Protein AF-A0A9P3GDX1-F1 (afdb_monomer)

Radius of gyration: 18.39 Å; Cα contacts (8 Å, |Δi|>4): 288; chains: 1; bounding box: 52×43×46 Å

Mean predicted aligned error: 8.37 Å

InterPro domains:
  IPR000719 Protein kinase domain [PS50011] (1-242)
  IPR011009 Protein kinase-like domain superfamily [SSF56112] (2-132)
  IPR040976 Fungal-type protein kinase [PF17667] (8-115)

Foldseek 3Di:
DLLLQLVVLVCCCQVVQKHQQAQAPVQWDWDCCPPVRHIDIDGDDSVLMFGADNLGAGPVHPPPDDDTYQLLLFALLQLVQVVVVVPDPPPPDDDRPRDASLRSSSSSLSNVLLCQLQVAPDPVCNVVSVVVNCCSRPNDSVSNSVLNCLCAQDDPVSNVVSLVPRDGHPLCVLCSQLSVLLSVLRNVLNVVCVVLPPDDDPVVLPCVVDPSHQSPNCSNVSSHSVNSVVSNVVRARVPHRD

Solvent-accessible surface area (backbone atoms only — not comparable to full-atom values): 14053 Å² total; per-residue (Å²): 101,68,72,60,48,46,51,49,54,49,44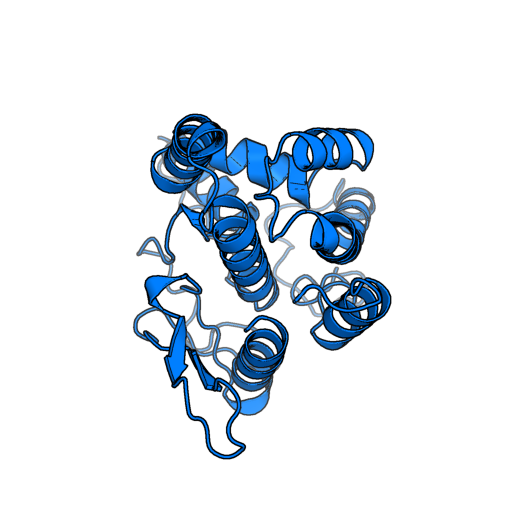,32,40,77,75,64,29,32,44,54,58,38,49,41,70,91,27,49,45,74,41,68,76,25,100,84,69,44,69,39,66,42,84,51,70,63,89,64,38,48,55,31,43,96,90,58,46,51,71,89,49,83,82,79,85,63,94,70,47,53,75,65,22,47,32,38,68,62,41,50,51,56,46,57,60,66,74,52,86,78,80,74,84,74,79,69,82,79,80,45,66,44,41,44,53,44,6,48,51,40,38,51,52,47,49,34,28,67,68,58,83,56,75,91,51,44,66,63,37,48,52,54,48,44,49,53,71,70,40,59,66,68,59,48,31,50,56,42,31,33,47,42,66,46,60,70,70,54,18,53,54,54,56,67,68,60,67,56,18,85,88,32,48,69,43,50,57,22,55,49,37,45,44,52,50,49,32,62,33,47,65,59,47,62,78,67,55,85,80,70,60,89,83,64,81,77,64,82,86,44,95,85,55,78,44,68,64,28,40,75,66,39,50,32,64,67,52,49,50,52,42,34,65,77,29,56,48,83,74,71,85,131

Organism: NCBI:txid48140

Structure (mmCIF, N/CA/C/O backbone):
data_AF-A0A9P3GDX1-F1
#
_entry.id   AF-A0A9P3GDX1-F1
#
loop_
_atom_site.group_PDB
_atom_site.id
_atom_site.type_symbol
_atom_site.label_atom_id
_atom_site.label_alt_id
_atom_site.label_comp_id
_atom_site.label_asym_id
_atom_site.label_entity_id
_atom_site.label_seq_id
_atom_site.pdbx_PDB_ins_code
_atom_site.Cartn_x
_atom_site.Cartn_y
_atom_site.Cartn_z
_atom_site.occupancy
_atom_site.B_iso_or_equiv
_atom_site.auth_seq_id
_atom_site.auth_comp_id
_atom_site.auth_asym_id
_atom_site.auth_atom_id
_atom_site.pdbx_PDB_model_num
ATOM 1 N N . MET A 1 1 ? -8.613 -7.608 2.198 1.00 93.38 1 MET A N 1
ATOM 2 C CA . MET A 1 1 ? -7.958 -6.562 1.388 1.00 93.38 1 MET A CA 1
ATOM 3 C C . MET A 1 1 ? -6.502 -6.904 1.091 1.00 93.38 1 MET A C 1
ATOM 5 O O . MET A 1 1 ? -6.244 -7.386 0.001 1.00 93.38 1 MET A O 1
ATOM 9 N N . VAL A 1 2 ? -5.572 -6.731 2.042 1.00 97.00 2 VAL A N 1
ATOM 10 C CA . VAL A 1 2 ? -4.113 -6.770 1.790 1.00 97.00 2 VAL A CA 1
ATOM 11 C C . VAL A 1 2 ? -3.651 -8.015 1.034 1.00 97.00 2 VAL A C 1
ATOM 13 O O . VAL A 1 2 ? -3.004 -7.883 0.006 1.00 97.00 2 VAL A O 1
ATOM 16 N N . TYR A 1 3 ? -4.040 -9.213 1.474 1.00 96.75 3 TYR A N 1
ATOM 17 C CA . TYR A 1 3 ? -3.638 -10.455 0.805 1.00 96.75 3 TYR A CA 1
ATOM 18 C C . TYR A 1 3 ? -4.095 -10.550 -0.659 1.00 96.75 3 TYR A C 1
ATOM 20 O O . TYR A 1 3 ? -3.331 -10.995 -1.508 1.00 96.75 3 TYR A O 1
ATOM 28 N N . GLN A 1 4 ? -5.318 -10.101 -0.967 1.00 96.88 4 GLN A N 1
ATOM 29 C CA . GLN A 1 4 ? -5.822 -10.084 -2.345 1.00 96.88 4 GLN A CA 1
ATOM 30 C C . GLN A 1 4 ? -5.057 -9.059 -3.193 1.00 96.88 4 GLN A C 1
ATOM 32 O O . GLN A 1 4 ? -4.695 -9.355 -4.326 1.00 96.88 4 GLN A O 1
ATOM 37 N N . MET A 1 5 ? -4.754 -7.886 -2.629 1.00 98.12 5 MET A N 1
ATOM 38 C CA . MET A 1 5 ? -4.023 -6.825 -3.330 1.00 98.12 5 MET A CA 1
ATOM 39 C C . MET A 1 5 ? -2.547 -7.164 -3.554 1.00 98.12 5 MET A C 1
ATOM 41 O O . MET A 1 5 ? -2.040 -6.899 -4.634 1.00 98.12 5 MET A O 1
ATOM 45 N N . LEU A 1 6 ? -1.871 -7.822 -2.606 1.00 97.81 6 LEU A N 1
ATOM 46 C CA . LEU A 1 6 ? -0.506 -8.329 -2.810 1.00 97.81 6 LEU A CA 1
ATOM 47 C C . LEU A 1 6 ? -0.443 -9.325 -3.976 1.00 97.81 6 LEU A C 1
ATOM 49 O O . LEU A 1 6 ? 0.458 -9.243 -4.807 1.00 97.81 6 LEU A O 1
ATOM 53 N N . ASN A 1 7 ? -1.415 -10.238 -4.063 1.00 97.88 7 ASN A N 1
ATOM 54 C CA . ASN A 1 7 ? -1.516 -11.167 -5.189 1.00 97.88 7 ASN A CA 1
ATOM 55 C C . ASN A 1 7 ? -1.815 -10.432 -6.502 1.00 97.88 7 ASN A C 1
ATOM 57 O O . ASN A 1 7 ? -1.172 -10.710 -7.507 1.00 97.88 7 ASN A O 1
ATOM 61 N N . CYS A 1 8 ? -2.754 -9.482 -6.481 1.00 97.88 8 CYS A N 1
ATOM 62 C CA . CYS A 1 8 ? -3.132 -8.688 -7.648 1.00 97.88 8 CYS A CA 1
ATOM 63 C C . CYS A 1 8 ? -1.951 -7.883 -8.204 1.00 97.88 8 CYS A C 1
ATOM 65 O O . CYS A 1 8 ? -1.675 -7.976 -9.392 1.00 97.88 8 CYS A O 1
ATOM 67 N N . LEU A 1 9 ? -1.218 -7.159 -7.355 1.00 97.69 9 LEU A N 1
ATOM 68 C CA . LEU A 1 9 ? -0.056 -6.361 -7.755 1.00 97.69 9 LEU A CA 1
ATOM 69 C C . LEU A 1 9 ? 1.085 -7.230 -8.297 1.00 97.69 9 LEU A C 1
ATOM 71 O O . LEU A 1 9 ? 1.713 -6.882 -9.293 1.00 97.69 9 LEU A O 1
ATOM 75 N N . HIS A 1 10 ? 1.326 -8.388 -7.681 1.00 96.94 10 HIS A N 1
ATOM 76 C CA . HIS A 1 10 ? 2.305 -9.344 -8.190 1.00 96.94 10 HIS A CA 1
ATOM 77 C C . HIS A 1 10 ? 1.920 -9.874 -9.575 1.00 96.94 10 HIS A C 1
ATOM 79 O O . HIS A 1 10 ? 2.744 -9.886 -10.485 1.00 96.94 10 HIS A O 1
ATOM 85 N N . ASP A 1 11 ? 0.668 -10.298 -9.746 1.00 97.69 11 ASP A N 1
ATOM 86 C CA . ASP A 1 11 ? 0.178 -10.792 -11.031 1.00 97.69 11 ASP A CA 1
ATOM 87 C C . ASP A 1 11 ? 0.185 -9.682 -12.091 1.00 97.69 11 ASP A C 1
ATOM 89 O O . ASP A 1 11 ? 0.541 -9.935 -13.240 1.00 97.69 11 ASP A O 1
ATOM 93 N N . LEU A 1 12 ? -0.116 -8.440 -11.705 1.00 96.75 12 LEU A N 1
ATOM 94 C CA . LEU A 1 12 ? -0.021 -7.280 -12.586 1.00 96.75 12 LEU A CA 1
ATOM 95 C C . LEU A 1 12 ? 1.415 -7.100 -13.110 1.00 96.75 12 LEU A C 1
ATOM 97 O O . LEU A 1 12 ? 1.611 -6.978 -14.318 1.00 96.75 12 LEU A O 1
ATOM 101 N N . ARG A 1 13 ? 2.424 -7.189 -12.233 1.00 95.00 13 ARG A N 1
ATOM 102 C CA . ARG A 1 13 ? 3.838 -7.058 -12.617 1.00 95.00 13 ARG A CA 1
ATOM 103 C C . ARG A 1 13 ? 4.358 -8.220 -13.461 1.00 95.00 13 ARG A C 1
ATOM 105 O O . ARG A 1 13 ? 5.072 -7.977 -14.430 1.00 95.00 13 ARG A O 1
ATOM 112 N N . TYR A 1 14 ? 4.060 -9.460 -13.078 1.00 95.19 14 TYR A N 1
ATOM 113 C CA . TYR A 1 14 ? 4.730 -10.641 -13.645 1.00 95.19 14 TYR A CA 1
ATOM 114 C C . TYR A 1 14 ? 3.908 -11.409 -14.681 1.00 95.19 14 TYR A C 1
ATOM 116 O O . TYR A 1 14 ? 4.473 -12.213 -15.413 1.00 95.19 14 TYR A O 1
ATOM 124 N N . LYS A 1 15 ? 2.589 -11.195 -14.751 1.00 96.12 15 LYS A N 1
ATOM 125 C CA . LYS A 1 15 ? 1.727 -11.808 -15.779 1.00 96.12 15 LYS A CA 1
ATOM 126 C C . LYS A 1 15 ? 1.236 -10.799 -16.808 1.00 96.12 15 LYS A C 1
ATOM 128 O O . LYS A 1 15 ? 1.001 -11.176 -17.948 1.00 96.12 15 LYS A O 1
ATOM 133 N N . ALA A 1 16 ? 1.036 -9.545 -16.399 1.00 95.25 16 ALA A N 1
ATOM 134 C CA . ALA A 1 16 ? 0.559 -8.483 -17.283 1.00 95.25 16 ALA A CA 1
ATOM 135 C C . ALA A 1 16 ? 1.638 -7.450 -17.639 1.00 95.25 16 ALA A C 1
ATOM 137 O O . ALA A 1 16 ? 1.372 -6.588 -18.469 1.00 95.25 16 ALA A O 1
ATOM 138 N N . HIS A 1 17 ? 2.837 -7.539 -17.050 1.00 94.69 17 HIS A N 1
ATOM 139 C CA . HIS A 1 17 ? 3.951 -6.619 -17.305 1.00 94.69 17 HIS A CA 1
ATOM 140 C C . HIS A 1 17 ? 3.595 -5.145 -17.056 1.00 94.69 17 HIS A C 1
ATOM 142 O O . HIS A 1 17 ? 4.029 -4.247 -17.775 1.00 94.69 17 HIS A O 1
ATOM 148 N N . LEU A 1 18 ? 2.795 -4.897 -16.015 1.00 93.75 18 LEU A N 1
ATOM 149 C CA . LEU A 1 18 ? 2.300 -3.578 -15.638 1.00 93.75 18 LEU A CA 1
ATOM 150 C C . LEU A 1 18 ? 2.686 -3.229 -14.197 1.00 93.75 18 LEU A C 1
ATOM 152 O O . LEU A 1 18 ? 2.663 -4.071 -13.300 1.00 93.75 18 LEU A O 1
ATOM 156 N N . LEU A 1 19 ? 2.976 -1.953 -13.964 1.00 93.56 19 LEU A N 1
ATOM 157 C CA . LEU A 1 19 ? 3.050 -1.363 -12.626 1.00 93.56 19 LEU A CA 1
ATOM 158 C C . LEU A 1 19 ? 1.907 -0.367 -12.440 1.00 93.56 19 LEU A C 1
ATOM 160 O O . LEU A 1 19 ? 1.636 0.417 -13.351 1.00 93.56 19 LEU A O 1
ATOM 164 N N . HIS A 1 20 ? 1.256 -0.371 -11.275 1.00 94.56 20 HIS A N 1
ATOM 165 C CA . HIS A 1 20 ? 0.020 0.385 -11.061 1.00 94.56 20 HIS A CA 1
ATOM 166 C C . HIS A 1 20 ? 0.270 1.878 -10.825 1.00 94.56 20 HIS A C 1
ATOM 168 O O . HIS A 1 20 ? -0.472 2.720 -11.327 1.00 94.56 20 HIS A O 1
ATOM 174 N N . ARG A 1 21 ? 1.310 2.229 -10.057 1.00 92.62 21 ARG A N 1
ATOM 175 C CA . ARG A 1 21 ? 1.762 3.611 -9.777 1.00 92.62 21 ARG A CA 1
ATOM 176 C C . ARG A 1 21 ? 0.824 4.500 -8.963 1.00 92.62 21 ARG A C 1
ATOM 178 O O . ARG A 1 21 ? 1.270 5.559 -8.515 1.00 92.62 21 ARG A O 1
ATOM 185 N N . ASN A 1 22 ? -0.430 4.109 -8.751 1.00 92.94 22 ASN A N 1
ATOM 186 C CA . ASN A 1 22 ? -1.405 4.889 -7.980 1.00 92.94 22 ASN A CA 1
ATOM 187 C C . ASN A 1 22 ? -2.263 4.033 -7.035 1.00 92.94 22 ASN A C 1
ATOM 189 O O . ASN A 1 22 ? -3.486 4.139 -7.015 1.00 92.94 22 ASN A O 1
ATOM 193 N N . VAL A 1 23 ? -1.638 3.137 -6.269 1.00 96.56 23 VAL A N 1
ATOM 194 C CA . VAL A 1 23 ? -2.360 2.378 -5.236 1.00 96.56 23 VAL A CA 1
ATOM 195 C C . VAL A 1 23 ? -2.794 3.332 -4.116 1.00 96.56 23 VAL A C 1
ATOM 197 O O . VAL A 1 23 ? -1.967 3.967 -3.463 1.00 96.56 23 VAL A O 1
ATOM 200 N N . SER A 1 24 ? -4.102 3.446 -3.890 1.00 95.25 24 SER A N 1
ATOM 201 C CA . SER A 1 24 ? -4.705 4.348 -2.903 1.00 95.25 24 SER A CA 1
ATOM 202 C C . SER A 1 24 ? -6.035 3.779 -2.393 1.00 95.25 24 SER A C 1
ATOM 204 O O . SER A 1 24 ? -6.558 2.811 -2.946 1.00 95.25 24 SER A O 1
ATOM 206 N N . PHE A 1 25 ? -6.616 4.377 -1.347 1.00 92.62 25 PHE A N 1
ATOM 207 C CA . PHE A 1 25 ? -7.923 3.929 -0.848 1.00 92.62 25 PHE A CA 1
ATOM 208 C C . PHE A 1 25 ? -9.058 4.154 -1.862 1.00 92.62 25 PHE A C 1
ATOM 210 O O . PHE A 1 25 ? -10.011 3.381 -1.870 1.00 92.62 25 PHE A O 1
ATOM 217 N N . SER A 1 26 ? -8.981 5.204 -2.693 1.00 93.25 26 SER A N 1
ATOM 218 C CA . SER A 1 26 ? -10.004 5.487 -3.709 1.00 93.25 26 SER A CA 1
ATOM 219 C C . SER A 1 26 ? -9.964 4.473 -4.845 1.00 93.25 26 SER A C 1
ATOM 221 O O . SER A 1 26 ? -10.982 4.261 -5.500 1.00 93.25 26 SER A O 1
ATOM 223 N N . ASN A 1 27 ? -8.806 3.831 -5.029 1.00 96.56 27 ASN A N 1
ATOM 224 C CA . ASN A 1 27 ? -8.545 2.954 -6.160 1.00 96.56 27 ASN A CA 1
ATOM 225 C C . ASN A 1 27 ? -8.685 1.460 -5.819 1.00 96.56 27 ASN A C 1
ATOM 227 O O . ASN A 1 27 ? -8.417 0.581 -6.636 1.00 96.56 27 ASN A O 1
ATOM 231 N N . ILE A 1 28 ? -9.108 1.153 -4.588 1.00 96.88 28 ILE A N 1
ATOM 232 C CA . ILE A 1 28 ? -9.415 -0.205 -4.136 1.00 96.88 28 ILE A CA 1
ATOM 233 C C . ILE A 1 28 ? -10.912 -0.283 -3.855 1.00 96.88 28 ILE A C 1
ATOM 235 O O . ILE A 1 28 ? -11.407 0.151 -2.814 1.00 96.88 28 ILE A O 1
ATOM 239 N N . MET A 1 29 ? -11.642 -0.877 -4.791 1.00 95.50 29 MET A N 1
ATOM 240 C CA . MET A 1 29 ? -13.069 -1.140 -4.652 1.00 95.50 29 MET A CA 1
ATOM 241 C C . MET A 1 29 ? -13.308 -2.420 -3.849 1.00 95.50 29 MET A C 1
ATOM 243 O O . MET A 1 29 ? -12.473 -3.326 -3.819 1.00 95.50 29 MET A O 1
ATOM 247 N N . VAL A 1 30 ? -14.481 -2.518 -3.222 1.00 94.94 30 VAL A N 1
ATOM 248 C CA . VAL A 1 30 ? -14.926 -3.731 -2.531 1.00 94.94 30 VAL A CA 1
ATOM 249 C C . VAL A 1 30 ? -16.300 -4.159 -3.030 1.00 94.94 30 VAL A C 1
ATOM 251 O O . VAL A 1 30 ? -17.282 -3.427 -2.922 1.00 94.94 30 VAL A O 1
ATOM 254 N N . GLN A 1 31 ? -16.379 -5.384 -3.536 1.00 94.62 31 GLN A N 1
ATOM 255 C CA . GLN A 1 31 ? -17.631 -6.094 -3.743 1.00 94.62 31 GLN A CA 1
ATOM 256 C C . GLN A 1 31 ? -17.885 -6.957 -2.504 1.00 94.62 31 GLN A C 1
ATOM 258 O O . GLN A 1 31 ? -17.190 -7.944 -2.275 1.00 94.62 31 GLN A O 1
ATOM 263 N N . GLN A 1 32 ? -18.863 -6.567 -1.678 1.00 90.56 32 GLN A N 1
ATOM 264 C CA . GLN A 1 32 ? -19.126 -7.217 -0.384 1.00 90.56 32 GLN A CA 1
ATOM 265 C C . GLN A 1 32 ? -19.498 -8.700 -0.529 1.00 90.56 32 GLN A C 1
ATOM 267 O O . GLN A 1 32 ? -19.009 -9.527 0.236 1.00 90.56 32 GLN A O 1
ATOM 272 N N . ASN A 1 33 ? -20.303 -9.023 -1.544 1.00 90.00 33 ASN A N 1
ATOM 273 C CA . ASN A 1 33 ? -20.742 -10.381 -1.857 1.00 90.00 33 ASN A CA 1
ATOM 274 C C . ASN A 1 33 ? -19.992 -10.876 -3.098 1.00 90.00 33 ASN A C 1
ATOM 276 O O . ASN A 1 33 ? -20.518 -10.835 -4.213 1.00 90.00 33 ASN A O 1
ATOM 280 N N . GLY A 1 34 ? -18.727 -11.252 -2.910 1.00 86.62 34 GLY A N 1
ATOM 281 C CA . GLY A 1 34 ? -17.923 -11.876 -3.955 1.00 86.62 34 GLY A CA 1
ATOM 282 C C . GLY A 1 34 ? -18.396 -13.300 -4.290 1.00 86.62 34 GLY A C 1
ATOM 283 O O . GLY A 1 34 ? -19.312 -13.820 -3.648 1.00 86.62 34 GLY A O 1
ATOM 284 N N . PRO A 1 35 ? -17.765 -13.957 -5.281 1.00 84.50 35 PRO A N 1
ATOM 285 C CA . PRO A 1 35 ? -18.181 -15.273 -5.782 1.00 84.50 35 PRO A CA 1
ATOM 286 C C . PRO A 1 35 ? -18.252 -16.385 -4.725 1.00 84.50 35 PRO A C 1
ATOM 288 O O . PRO A 1 35 ? -19.021 -17.328 -4.881 1.00 84.50 35 PRO A O 1
ATOM 291 N N . ASP A 1 36 ? -17.470 -16.282 -3.649 1.00 87.81 36 ASP A N 1
ATOM 292 C CA . ASP A 1 36 ? -17.417 -17.247 -2.546 1.00 87.81 36 ASP A CA 1
ATOM 293 C C . ASP A 1 36 ? -18.136 -16.755 -1.275 1.00 87.81 36 ASP A C 1
ATOM 295 O O . ASP A 1 36 ? -17.912 -17.285 -0.185 1.00 87.81 36 ASP A O 1
ATOM 299 N N . GLY A 1 37 ? -18.958 -15.708 -1.393 1.00 87.62 37 GLY A N 1
ATOM 300 C CA . GLY A 1 37 ? -19.607 -15.049 -0.259 1.00 87.62 37 GLY A CA 1
ATOM 301 C C . GLY A 1 37 ? -18.655 -14.226 0.615 1.00 87.62 37 GLY A C 1
ATOM 302 O O . GLY A 1 37 ? -19.085 -13.706 1.644 1.00 87.62 37 GLY A O 1
ATOM 303 N N . LYS A 1 38 ? -17.375 -14.085 0.235 1.00 89.00 38 LYS A N 1
ATOM 304 C CA . LYS A 1 38 ? -16.421 -13.201 0.913 1.00 89.00 38 LYS A CA 1
ATOM 305 C C . LYS A 1 38 ? -16.251 -11.886 0.144 1.00 89.00 38 LYS A C 1
ATOM 307 O O . LYS A 1 38 ? -16.487 -11.841 -1.064 1.00 89.00 38 LYS A O 1
ATOM 312 N N . PRO A 1 39 ? -15.787 -10.812 0.809 1.00 93.62 39 PRO A N 1
ATOM 313 C CA . PRO A 1 39 ? -15.474 -9.568 0.122 1.00 93.62 39 PRO A CA 1
ATOM 314 C C . PRO A 1 39 ? -14.373 -9.754 -0.933 1.00 93.62 39 PRO A C 1
ATOM 316 O O . PRO A 1 39 ? -13.261 -10.195 -0.614 1.00 93.62 39 PRO A O 1
ATOM 319 N N . LEU A 1 40 ? -14.672 -9.366 -2.172 1.00 95.25 40 LEU A N 1
ATOM 320 C CA . LEU A 1 40 ? -13.720 -9.287 -3.278 1.00 95.25 40 LEU A CA 1
ATOM 321 C C . LEU A 1 40 ? -13.211 -7.847 -3.393 1.00 95.25 40 LEU A C 1
ATOM 323 O O . LEU A 1 40 ? -13.995 -6.916 -3.572 1.00 95.25 40 LEU A O 1
ATOM 327 N N . PHE A 1 41 ? -11.899 -7.664 -3.269 1.00 96.44 41 PHE A N 1
ATOM 328 C CA . PHE A 1 41 ? -11.238 -6.374 -3.442 1.00 96.44 41 PHE A CA 1
ATOM 329 C C . PHE A 1 41 ? -10.709 -6.263 -4.870 1.00 96.44 41 PHE A C 1
ATOM 331 O O . PHE A 1 41 ? -10.060 -7.187 -5.358 1.00 96.44 41 PHE A O 1
ATOM 338 N N . ILE A 1 42 ? -10.980 -5.137 -5.523 1.00 96.38 42 ILE A N 1
ATOM 339 C CA . ILE A 1 42 ? -10.669 -4.901 -6.936 1.00 96.38 42 ILE A CA 1
ATOM 340 C C . ILE A 1 42 ? -9.819 -3.636 -7.029 1.00 96.38 42 ILE A C 1
ATOM 342 O O . ILE A 1 42 ? -10.228 -2.589 -6.531 1.00 96.38 42 ILE A O 1
ATOM 346 N N . LEU A 1 43 ? -8.647 -3.744 -7.654 1.00 97.44 43 LEU A N 1
ATOM 347 C CA . LEU A 1 43 ? -7.783 -2.607 -7.969 1.00 97.44 43 LEU A CA 1
ATOM 348 C C . LEU A 1 43 ? -8.247 -1.975 -9.292 1.00 97.44 43 LEU A C 1
ATOM 350 O O . LEU A 1 43 ? -8.444 -2.699 -10.270 1.00 97.44 43 LEU A O 1
ATOM 354 N N . ASN A 1 44 ? -8.462 -0.661 -9.314 1.00 95.75 44 ASN A N 1
ATOM 355 C CA . ASN A 1 44 ? -8.897 0.097 -10.492 1.00 95.75 44 ASN A CA 1
ATOM 356 C C . ASN A 1 44 ? -7.997 1.328 -10.727 1.00 95.75 44 ASN A C 1
ATOM 358 O O . ASN A 1 44 ? -7.062 1.548 -9.968 1.00 95.75 44 ASN A O 1
ATOM 362 N N . ASP A 1 45 ? -8.338 2.147 -11.732 1.00 93.00 45 ASP A N 1
ATOM 363 C CA . ASP A 1 45 ? -7.626 3.390 -12.078 1.00 93.00 45 ASP A CA 1
ATOM 364 C C . ASP A 1 45 ? -6.182 3.151 -12.562 1.00 93.00 45 ASP A C 1
ATOM 366 O O . ASP A 1 45 ? -5.188 3.449 -11.898 1.00 93.00 45 ASP A O 1
ATOM 370 N N . PHE A 1 46 ? -6.094 2.601 -13.778 1.00 92.94 46 PHE A N 1
ATOM 371 C CA . PHE A 1 46 ? -4.843 2.285 -14.471 1.00 92.94 46 PHE A CA 1
ATOM 372 C C . PHE A 1 46 ? -4.334 3.439 -15.349 1.00 92.94 46 PHE A C 1
ATOM 374 O O . PHE A 1 46 ? -3.402 3.242 -16.124 1.00 92.94 46 PHE A O 1
ATOM 381 N N . ASP A 1 47 ? -4.897 4.644 -15.229 1.00 88.81 47 ASP A N 1
ATOM 382 C CA . ASP A 1 47 ? -4.524 5.795 -16.067 1.00 88.81 47 ASP A CA 1
ATOM 383 C C . ASP A 1 47 ? -3.058 6.214 -15.861 1.00 88.81 47 ASP A C 1
ATOM 385 O O . ASP A 1 47 ? -2.423 6.779 -16.750 1.00 88.81 47 ASP A O 1
ATOM 389 N N . LEU A 1 48 ? -2.501 5.908 -14.684 1.00 87.75 48 LEU A N 1
ATOM 390 C CA . LEU A 1 48 ? -1.092 6.127 -14.351 1.00 87.75 48 LEU A CA 1
ATOM 391 C C . LEU A 1 48 ? -0.225 4.871 -14.497 1.00 87.75 48 LEU A C 1
ATOM 393 O O . LEU A 1 48 ? 0.977 4.950 -14.225 1.00 87.75 48 LEU A O 1
ATOM 397 N N . ALA A 1 49 ? -0.802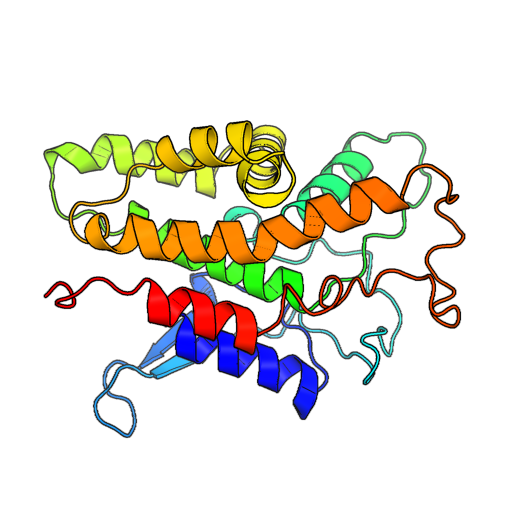 3.735 -14.892 1.00 90.50 49 ALA A N 1
ATOM 398 C CA . ALA A 1 49 ? -0.071 2.486 -15.035 1.00 90.50 49 ALA A CA 1
ATOM 399 C C . ALA A 1 49 ? 0.934 2.554 -16.193 1.00 90.50 49 ALA A C 1
ATOM 401 O O . ALA A 1 49 ? 0.853 3.398 -17.085 1.00 90.50 49 ALA A O 1
ATOM 402 N N . THR A 1 50 ? 1.931 1.674 -16.171 1.00 88.94 50 THR A N 1
ATOM 403 C CA . THR A 1 50 ? 2.983 1.670 -17.193 1.00 88.94 50 THR A CA 1
ATOM 404 C C . THR A 1 50 ? 3.486 0.269 -17.480 1.00 88.94 50 THR A C 1
ATOM 406 O O . THR A 1 50 ? 3.573 -0.559 -16.571 1.00 88.94 50 THR A O 1
ATOM 409 N N . CYS A 1 51 ? 3.810 0.030 -18.749 1.00 90.62 51 CYS A N 1
ATOM 410 C CA . CYS A 1 51 ? 4.357 -1.228 -19.226 1.00 90.62 51 CYS A CA 1
ATOM 411 C C . CYS A 1 51 ? 5.844 -1.336 -18.891 1.00 90.62 51 CYS A C 1
ATOM 413 O O . CYS A 1 51 ? 6.616 -0.392 -19.096 1.00 90.62 51 CYS A O 1
ATOM 415 N N . VAL A 1 52 ? 6.243 -2.512 -18.425 1.00 89.00 52 VAL A N 1
ATOM 416 C CA . VAL A 1 52 ? 7.633 -2.848 -18.121 1.00 89.00 52 VAL A CA 1
ATOM 417 C C . VAL A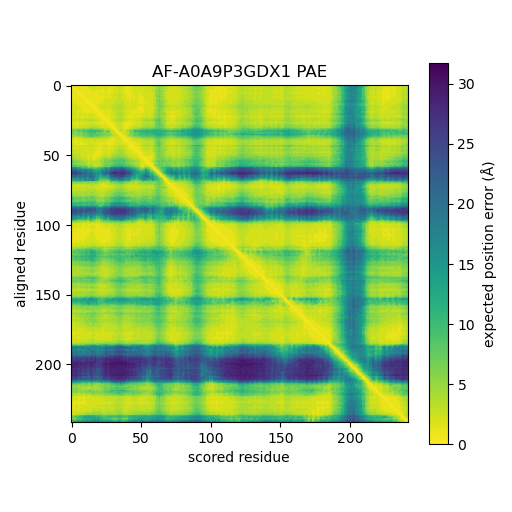 1 52 ? 8.054 -4.138 -18.819 1.00 89.00 52 VAL A C 1
ATOM 419 O O . VAL A 1 52 ? 7.217 -4.927 -19.231 1.00 89.00 52 VAL A O 1
ATOM 422 N N . THR A 1 53 ? 9.350 -4.371 -18.977 1.00 88.06 53 THR A N 1
ATOM 423 C CA . THR A 1 53 ? 9.893 -5.655 -19.427 1.00 88.06 53 THR A CA 1
ATOM 424 C C . THR A 1 53 ? 9.879 -6.679 -18.289 1.00 88.06 53 THR A C 1
ATOM 426 O O . THR A 1 53 ? 9.575 -6.352 -17.136 1.00 88.06 53 THR A O 1
ATOM 429 N N . ASP A 1 54 ? 10.248 -7.926 -18.583 1.00 85.06 54 ASP A N 1
ATOM 430 C CA . ASP A 1 54 ? 10.457 -8.972 -17.568 1.00 85.06 54 ASP A CA 1
ATOM 431 C C . ASP A 1 54 ? 11.412 -8.497 -16.470 1.00 85.06 54 ASP A C 1
ATOM 433 O O . ASP A 1 54 ? 11.098 -8.603 -15.282 1.00 85.06 54 ASP A O 1
ATOM 437 N N . ASP A 1 55 ? 12.485 -7.824 -16.879 1.00 81.50 55 ASP A N 1
ATOM 438 C CA . ASP A 1 55 ? 13.520 -7.257 -16.010 1.00 81.50 55 ASP A CA 1
ATOM 439 C C . ASP A 1 55 ? 13.069 -5.977 -15.278 1.00 81.50 55 ASP A C 1
ATOM 441 O O . ASP A 1 55 ? 13.790 -5.446 -14.443 1.00 81.50 55 ASP A O 1
ATOM 445 N N . GLY A 1 56 ? 11.868 -5.463 -15.564 1.00 78.81 56 GLY A N 1
ATOM 446 C CA . GLY A 1 56 ? 11.299 -4.291 -14.887 1.00 78.81 56 GLY A CA 1
ATOM 447 C C . GLY A 1 56 ? 11.655 -2.947 -15.518 1.00 78.81 56 GLY A C 1
ATOM 448 O O . GLY A 1 56 ? 11.375 -1.904 -14.929 1.00 78.81 56 GLY A O 1
ATOM 449 N N . LYS A 1 57 ? 12.231 -2.943 -16.725 1.00 81.94 57 LYS A N 1
ATOM 450 C CA . LYS A 1 57 ? 12.566 -1.714 -17.462 1.00 81.94 57 LYS A CA 1
ATOM 451 C C . LYS A 1 57 ? 11.336 -1.162 -18.165 1.00 81.94 57 LYS A C 1
ATOM 453 O O . LYS A 1 57 ? 10.552 -1.929 -18.703 1.00 81.94 57 LYS A O 1
ATOM 458 N N . PHE A 1 58 ? 11.166 0.156 -18.212 1.00 80.75 58 PHE A N 1
ATOM 459 C CA . PHE A 1 58 ? 10.054 0.762 -18.954 1.00 80.75 58 PHE A CA 1
ATOM 460 C C . PHE A 1 58 ? 10.147 0.446 -20.446 1.00 80.75 58 PHE A C 1
ATOM 462 O O . PHE A 1 58 ? 11.198 0.660 -21.049 1.00 80.75 58 PHE A O 1
ATOM 469 N N . VAL A 1 59 ? 9.038 0.005 -21.040 1.00 80.50 59 VAL A N 1
ATOM 470 C CA . VAL A 1 59 ? 8.978 -0.289 -22.482 1.00 80.50 59 VAL A CA 1
ATOM 471 C C . VAL A 1 59 ? 9.101 0.996 -23.316 1.00 80.50 59 VAL A C 1
ATOM 473 O O . VAL A 1 59 ? 9.864 1.024 -24.274 1.00 80.50 59 VAL A O 1
ATOM 476 N N . ASP A 1 60 ? 8.446 2.084 -22.896 1.00 70.56 60 ASP A N 1
ATOM 477 C CA . ASP A 1 60 ? 8.441 3.378 -23.606 1.00 70.56 60 ASP A CA 1
ATOM 478 C C . ASP A 1 60 ? 9.368 4.434 -22.959 1.00 70.56 60 ASP A C 1
ATOM 480 O O . ASP A 1 60 ? 9.207 5.641 -23.158 1.00 70.56 60 ASP A O 1
ATOM 484 N N . GLY A 1 61 ? 10.341 3.991 -22.153 1.00 59.12 61 GLY A N 1
ATOM 485 C CA . GLY A 1 61 ? 11.188 4.865 -21.333 1.00 59.12 61 GLY A CA 1
ATOM 486 C C . GLY A 1 61 ? 10.462 5.456 -20.109 1.00 59.12 61 GLY A C 1
ATOM 487 O O . GLY A 1 61 ? 9.245 5.310 -19.955 1.00 59.12 61 GLY A O 1
ATOM 488 N N . PRO A 1 62 ? 11.188 6.095 -19.170 1.00 55.22 62 PRO A N 1
ATOM 489 C CA . PRO A 1 62 ? 10.563 6.692 -17.997 1.00 55.22 62 PRO A CA 1
ATOM 490 C C . PRO A 1 62 ? 9.621 7.820 -18.433 1.00 55.22 62 PRO A C 1
ATOM 492 O O . PRO A 1 62 ? 10.049 8.853 -18.945 1.00 55.22 62 PRO A O 1
ATOM 495 N N . THR A 1 63 ? 8.319 7.644 -18.196 1.00 53.12 63 THR A N 1
ATOM 496 C CA . THR A 1 63 ? 7.287 8.677 -18.398 1.00 53.12 63 THR A CA 1
ATOM 497 C C . THR A 1 63 ? 7.394 9.736 -17.294 1.00 53.12 63 THR A C 1
ATOM 499 O O . THR A 1 63 ? 6.549 9.863 -16.407 1.00 53.12 63 THR A O 1
ATOM 502 N N . ALA A 1 64 ? 8.500 10.473 -17.309 1.00 50.19 64 ALA A N 1
ATOM 503 C CA . ALA A 1 64 ? 8.906 11.441 -16.305 1.00 50.19 64 ALA A CA 1
ATOM 504 C C . ALA A 1 64 ? 8.609 12.873 -16.767 1.00 50.19 64 ALA A C 1
ATOM 506 O O . ALA A 1 64 ? 9.510 13.618 -17.132 1.00 50.19 64 ALA A O 1
ATOM 507 N N . LYS A 1 65 ? 7.329 13.266 -16.729 1.00 48.81 65 LYS A N 1
ATOM 508 C CA . LYS A 1 65 ? 6.928 14.688 -16.607 1.00 48.81 65 LYS A CA 1
ATOM 509 C C . LYS A 1 65 ? 5.745 14.919 -15.669 1.00 48.81 65 LYS A C 1
ATOM 511 O O . LYS A 1 65 ? 5.571 16.026 -15.172 1.00 48.81 65 LYS A O 1
ATOM 516 N N . HIS A 1 66 ? 4.954 13.888 -15.368 1.00 45.62 66 HIS A N 1
ATOM 517 C CA . HIS A 1 66 ? 3.781 14.027 -14.511 1.00 45.62 66 HIS A CA 1
ATOM 518 C C . HIS A 1 66 ? 3.977 13.311 -13.174 1.00 45.62 66 HIS A C 1
ATOM 520 O O . HIS A 1 66 ? 4.154 12.091 -13.120 1.00 45.62 66 HIS A O 1
ATOM 526 N N . ARG A 1 67 ? 3.911 14.096 -12.084 1.00 57.81 67 ARG A N 1
ATOM 527 C CA . ARG A 1 67 ? 3.688 13.613 -10.711 1.00 57.81 67 ARG A CA 1
ATOM 528 C C . ARG A 1 67 ? 2.648 12.493 -10.758 1.00 57.81 67 ARG A C 1
ATOM 530 O O . ARG A 1 67 ? 1.514 12.735 -11.151 1.00 57.81 67 ARG A O 1
ATOM 537 N N . SER A 1 68 ? 3.045 11.275 -10.410 1.00 61.88 68 SER A N 1
ATOM 538 C CA . SER A 1 68 ? 2.156 10.112 -10.451 1.00 61.88 68 SER A CA 1
ATOM 539 C C . SER A 1 68 ? 1.999 9.548 -9.051 1.00 61.88 68 SER A C 1
ATOM 541 O O . SER A 1 68 ? 3.006 9.282 -8.393 1.00 61.88 68 SER A O 1
ATOM 543 N N . GLY A 1 69 ? 0.755 9.329 -8.637 1.00 69.38 69 GLY A N 1
ATOM 544 C CA . GLY A 1 69 ? 0.414 8.735 -7.352 1.00 69.38 69 GLY A CA 1
ATOM 545 C C . GLY A 1 69 ? -0.187 9.734 -6.366 1.00 69.38 69 GLY A C 1
ATOM 546 O O . GLY A 1 69 ? 0.132 10.923 -6.353 1.00 69.38 69 GLY A O 1
ATOM 547 N N . SER A 1 70 ? -1.059 9.225 -5.506 1.00 82.75 70 SER A N 1
ATOM 548 C CA . SER A 1 70 ? -1.688 9.987 -4.429 1.00 82.75 70 SER A CA 1
ATOM 549 C C . SER A 1 70 ? -0.691 10.235 -3.288 1.00 82.75 70 SER A C 1
ATOM 551 O O . SER A 1 70 ? -0.240 9.277 -2.663 1.00 82.75 70 SER A O 1
ATOM 553 N N . LEU A 1 71 ? -0.367 11.499 -2.975 1.00 86.62 71 LEU A N 1
ATOM 554 C CA . LEU A 1 71 ? 0.665 11.882 -1.984 1.00 86.62 71 LEU A CA 1
ATOM 555 C C . LEU A 1 71 ? 0.609 11.108 -0.644 1.00 86.62 71 LEU A C 1
ATOM 557 O O . LEU A 1 71 ? 1.652 10.600 -0.215 1.00 86.62 71 LEU A O 1
ATOM 561 N N . PRO A 1 72 ? -0.565 10.903 -0.007 1.00 90.69 72 PRO A N 1
ATOM 562 C CA . PRO A 1 72 ? -0.644 10.162 1.256 1.00 90.69 72 PRO A CA 1
ATOM 563 C C . PRO A 1 72 ? -0.180 8.704 1.138 1.00 90.69 72 PRO A C 1
ATOM 565 O O . PRO A 1 72 ? 0.309 8.124 2.108 1.00 90.69 72 PRO A O 1
ATOM 568 N N . PHE A 1 73 ? -0.259 8.116 -0.055 1.00 93.25 73 PHE A N 1
ATOM 569 C CA . PHE A 1 73 ? 0.077 6.716 -0.329 1.00 93.25 73 PHE A CA 1
ATOM 570 C C . PHE A 1 73 ? 1.335 6.558 -1.178 1.00 93.25 73 PHE A C 1
ATOM 572 O O . PHE A 1 73 ? 1.802 5.445 -1.368 1.00 93.25 73 PHE A O 1
ATOM 579 N N . MET A 1 74 ? 1.928 7.647 -1.654 1.00 90.88 74 MET A N 1
ATOM 580 C CA . MET A 1 74 ? 3.169 7.591 -2.415 1.00 90.88 74 MET A CA 1
ATOM 581 C C . MET A 1 74 ? 4.315 7.031 -1.563 1.00 90.88 74 MET A C 1
ATOM 583 O O . MET A 1 74 ? 4.427 7.374 -0.382 1.00 90.88 74 MET A O 1
ATOM 587 N N . ALA A 1 75 ? 5.142 6.175 -2.165 1.00 90.06 75 ALA A N 1
ATOM 588 C CA . ALA A 1 75 ? 6.337 5.623 -1.536 1.00 90.06 75 ALA A CA 1
ATOM 589 C C . ALA A 1 75 ? 7.330 6.722 -1.118 1.00 90.06 75 ALA A C 1
ATOM 591 O O . ALA A 1 75 ? 7.410 7.771 -1.760 1.00 90.06 75 ALA A O 1
ATOM 592 N N . TRP A 1 76 ? 8.089 6.480 -0.052 1.00 86.94 76 TRP A N 1
ATOM 593 C CA . TRP A 1 76 ? 8.975 7.458 0.567 1.00 86.94 76 TRP A CA 1
ATOM 594 C C . TRP A 1 76 ? 10.112 7.871 -0.364 1.00 86.94 76 TRP A C 1
ATOM 596 O O . TRP A 1 76 ? 10.353 9.063 -0.475 1.00 86.94 76 TRP A O 1
ATOM 606 N N . GLU A 1 77 ? 10.735 6.936 -1.094 1.00 82.12 77 GLU A N 1
ATOM 607 C CA . GLU A 1 77 ? 11.809 7.259 -2.050 1.00 82.12 77 GLU A CA 1
ATOM 608 C C . GLU A 1 77 ? 11.294 8.202 -3.142 1.00 82.12 77 GLU A C 1
ATOM 610 O O . GLU A 1 77 ? 11.891 9.239 -3.408 1.00 82.12 77 GLU A O 1
ATOM 615 N N . LYS A 1 78 ? 10.094 7.924 -3.673 1.00 81.56 78 LYS A N 1
ATOM 616 C CA . LYS A 1 78 ? 9.440 8.799 -4.654 1.00 81.56 78 LYS A CA 1
ATOM 617 C C . LYS A 1 78 ? 9.126 10.183 -4.091 1.00 81.56 78 LYS A C 1
ATOM 619 O O . LYS A 1 78 ? 9.198 11.169 -4.820 1.00 81.56 78 LYS A O 1
ATOM 624 N N . LEU A 1 79 ? 8.749 10.261 -2.815 1.00 80.69 79 LEU A N 1
ATOM 625 C CA . LEU A 1 79 ? 8.539 11.540 -2.146 1.00 80.69 79 LEU A CA 1
ATOM 626 C C . LEU A 1 79 ? 9.878 12.270 -1.910 1.00 80.69 79 LEU A C 1
ATOM 628 O O . LEU A 1 79 ? 9.983 13.475 -2.117 1.00 80.69 79 LEU A O 1
ATOM 632 N N . SER A 1 80 ? 10.938 11.576 -1.527 1.00 77.88 80 SER A N 1
ATOM 633 C CA . SER A 1 80 ? 12.252 12.200 -1.360 1.00 77.88 80 SER A CA 1
ATOM 634 C C . SER A 1 80 ? 12.779 12.779 -2.677 1.00 77.88 80 SER A C 1
ATOM 636 O O . SER A 1 80 ? 13.219 13.928 -2.692 1.00 77.88 80 SER A O 1
ATOM 638 N N . ASP A 1 81 ? 12.632 12.064 -3.793 1.00 75.44 81 ASP A N 1
ATOM 639 C CA . ASP A 1 81 ? 13.050 12.571 -5.106 1.00 75.44 81 ASP A CA 1
ATOM 640 C C . ASP A 1 81 ? 12.247 13.799 -5.525 1.00 75.44 81 ASP A C 1
ATOM 642 O O . ASP A 1 81 ? 12.804 14.821 -5.917 1.00 75.44 81 ASP A O 1
ATOM 646 N N . LEU A 1 82 ? 10.920 13.729 -5.404 1.00 74.06 82 LEU A N 1
ATOM 647 C CA . LEU A 1 82 ? 10.043 14.852 -5.725 1.00 74.06 82 LEU A CA 1
ATOM 648 C C . LEU A 1 82 ? 10.346 16.089 -4.863 1.00 74.06 82 LEU A C 1
ATOM 650 O O . LEU A 1 82 ? 10.182 17.206 -5.356 1.00 74.06 82 LEU A O 1
ATOM 654 N N . TRP A 1 83 ? 10.797 15.906 -3.614 1.00 72.69 83 TRP A N 1
ATOM 655 C CA . TRP A 1 83 ? 11.287 17.008 -2.783 1.00 72.69 83 TRP A CA 1
ATOM 656 C C . TRP A 1 83 ? 12.545 17.629 -3.376 1.00 72.69 83 TRP A C 1
ATOM 658 O O . TRP A 1 83 ? 12.602 18.835 -3.599 1.00 72.69 83 TRP A O 1
ATOM 668 N N . ALA A 1 84 ? 13.537 16.784 -3.662 1.00 71.62 84 ALA A N 1
ATOM 669 C CA . ALA A 1 84 ? 14.842 17.208 -4.138 1.00 71.62 84 ALA A CA 1
ATOM 670 C C . ALA A 1 84 ? 14.736 17.936 -5.485 1.00 71.62 84 ALA A C 1
ATOM 672 O O . ALA A 1 84 ? 15.428 18.929 -5.699 1.00 71.62 84 ALA A O 1
ATOM 673 N N . LEU A 1 85 ? 13.831 17.495 -6.368 1.00 70.81 85 LEU A N 1
ATOM 674 C CA . LEU A 1 85 ? 13.505 18.210 -7.604 1.00 70.81 85 LEU A CA 1
ATOM 675 C C . LEU A 1 85 ? 12.822 19.563 -7.353 1.00 70.81 85 LEU A C 1
ATOM 677 O O . LEU A 1 85 ? 13.006 20.480 -8.144 1.00 70.81 85 LEU A O 1
ATOM 681 N N . HIS A 1 86 ? 12.013 19.699 -6.298 1.00 68.50 86 HIS A N 1
ATOM 682 C CA . HIS A 1 86 ? 11.332 20.957 -5.984 1.00 68.50 86 HIS A CA 1
ATOM 683 C C . HIS A 1 86 ? 12.271 22.005 -5.371 1.00 68.50 86 HIS A C 1
ATOM 685 O O . HIS A 1 86 ? 12.153 23.183 -5.700 1.00 68.50 86 HIS A O 1
ATOM 691 N N . GLU A 1 87 ? 13.191 21.592 -4.494 1.00 67.94 87 GLU A N 1
ATOM 692 C CA . GLU A 1 87 ? 14.160 22.495 -3.854 1.00 67.94 87 GLU A CA 1
ATOM 693 C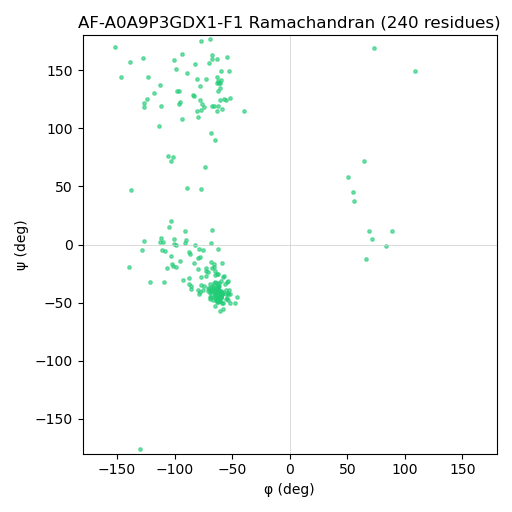 C . GLU A 1 87 ? 15.254 22.980 -4.815 1.00 67.94 87 GLU A C 1
ATOM 695 O O . GLU A 1 87 ? 15.817 24.064 -4.633 1.00 67.94 87 GLU A O 1
ATOM 700 N N . ARG A 1 88 ? 15.566 22.199 -5.854 1.00 66.19 88 ARG A N 1
ATOM 701 C CA . ARG A 1 88 ? 16.575 22.572 -6.845 1.00 66.19 88 ARG A CA 1
ATOM 702 C C . ARG A 1 88 ? 16.038 23.628 -7.809 1.00 66.19 88 ARG A C 1
ATOM 704 O O . ARG A 1 88 ? 15.065 23.430 -8.526 1.00 66.19 88 ARG A O 1
ATOM 711 N N . THR A 1 89 ? 16.724 24.764 -7.839 1.00 54.97 89 THR A N 1
ATOM 712 C CA . THR A 1 89 ? 16.454 25.909 -8.724 1.00 54.97 89 THR A CA 1
ATOM 713 C C . THR A 1 89 ? 17.387 25.955 -9.938 1.00 54.97 89 THR A C 1
ATOM 715 O O . THR A 1 89 ? 17.275 26.861 -10.759 1.00 54.97 89 THR A O 1
ATOM 718 N N . ASP A 1 90 ? 18.302 24.989 -10.072 1.00 61.53 90 ASP A N 1
ATOM 719 C CA . ASP A 1 90 ? 19.410 25.004 -11.034 1.00 61.53 90 ASP A CA 1
ATOM 720 C C . ASP A 1 90 ? 19.089 24.350 -12.390 1.00 61.53 90 ASP A C 1
ATOM 722 O O . ASP A 1 90 ? 19.940 24.333 -13.275 1.00 61.53 90 ASP A O 1
ATOM 726 N N . GLY A 1 91 ? 17.861 23.863 -12.593 1.00 51.84 91 GLY A N 1
ATOM 727 C CA . GLY A 1 91 ? 17.382 23.396 -13.900 1.00 51.84 91 GLY A CA 1
ATOM 728 C C . GLY A 1 91 ? 18.045 22.115 -14.4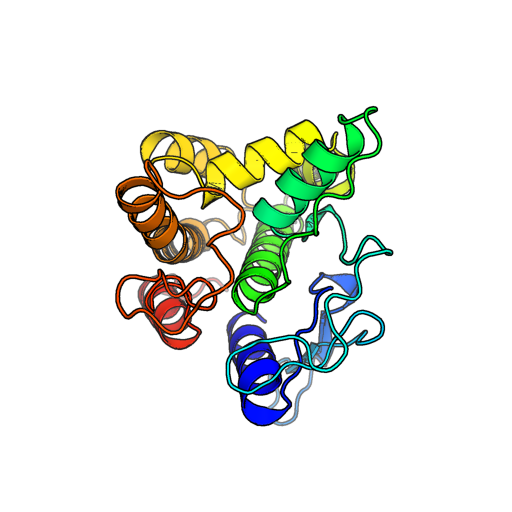18 1.00 51.84 91 GLY A C 1
ATOM 729 O O . GLY A 1 91 ? 17.859 21.774 -15.583 1.00 51.84 91 GLY A O 1
ATOM 730 N N . ASN A 1 92 ? 18.804 21.401 -13.581 1.00 55.19 92 ASN A N 1
ATOM 731 C CA . ASN A 1 92 ? 19.314 20.081 -13.931 1.00 55.19 92 ASN A CA 1
ATOM 732 C C . ASN A 1 92 ? 18.189 19.047 -13.798 1.00 55.19 92 ASN A C 1
ATOM 734 O O . ASN A 1 92 ? 17.698 18.792 -12.696 1.00 55.19 92 ASN A O 1
ATOM 738 N N . ASP A 1 93 ? 17.802 18.445 -14.924 1.00 55.72 93 ASP A N 1
ATOM 739 C CA . ASP A 1 93 ? 16.811 17.370 -14.992 1.00 55.72 93 ASP A CA 1
ATOM 740 C C . ASP A 1 93 ? 17.336 16.124 -14.256 1.00 55.72 93 ASP A C 1
ATOM 742 O O . ASP A 1 93 ? 17.992 15.254 -14.832 1.00 55.72 93 ASP A O 1
ATOM 746 N N . LEU A 1 94 ? 17.055 16.018 -12.955 1.00 54.78 94 LEU A N 1
ATOM 747 C CA . LEU A 1 94 ? 17.160 14.743 -12.250 1.00 54.78 94 LEU A CA 1
ATOM 748 C C . LEU A 1 94 ? 16.154 13.780 -12.882 1.00 54.78 94 LEU A C 1
ATOM 750 O O . LEU A 1 94 ? 14.947 14.021 -12.851 1.00 54.78 94 LEU A O 1
ATOM 754 N N . LEU A 1 95 ? 16.657 12.679 -13.439 1.00 56.16 95 LEU A N 1
ATOM 755 C CA . LEU A 1 95 ? 15.826 11.558 -13.866 1.00 56.16 95 LEU A CA 1
ATOM 756 C C . LEU A 1 95 ? 15.060 11.036 -12.640 1.00 56.16 95 LEU A C 1
ATOM 758 O O . LEU A 1 95 ? 15.698 10.574 -11.692 1.00 56.16 95 LEU A O 1
ATOM 762 N N . PRO A 1 96 ? 13.715 11.107 -12.616 1.00 59.28 96 PRO A N 1
ATOM 763 C CA . PRO A 1 96 ? 12.942 10.583 -11.499 1.00 59.28 96 PRO A CA 1
ATOM 764 C C . PRO A 1 96 ? 13.209 9.093 -11.333 1.00 59.28 96 PRO A C 1
ATOM 766 O O . PRO A 1 96 ? 13.293 8.372 -12.333 1.00 59.28 96 PRO A O 1
ATOM 769 N N . VAL A 1 97 ? 13.285 8.613 -10.089 1.00 65.44 97 VAL A N 1
ATOM 770 C CA . VAL A 1 97 ? 13.487 7.186 -9.841 1.00 65.44 97 VAL A CA 1
ATOM 771 C C . VAL A 1 97 ? 12.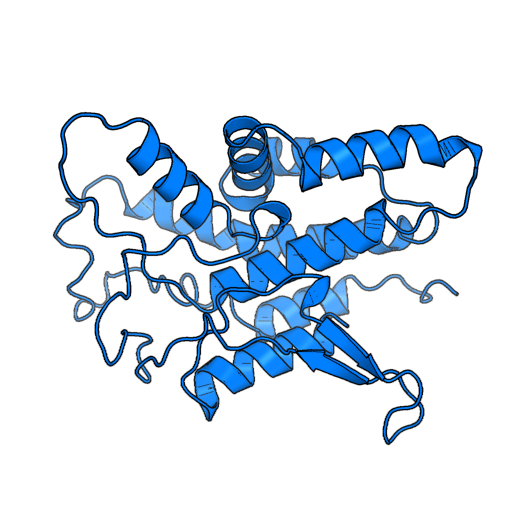381 6.388 -10.523 1.00 65.44 97 VAL A C 1
ATOM 773 O O . VAL A 1 97 ? 11.179 6.611 -10.319 1.00 65.44 97 VAL A O 1
ATOM 776 N N . GLY A 1 98 ? 12.815 5.442 -11.358 1.00 73.25 98 GLY A N 1
ATOM 777 C CA . GLY A 1 98 ? 11.935 4.501 -12.028 1.00 73.25 98 GLY A CA 1
ATOM 778 C C . GLY A 1 98 ? 11.028 3.822 -11.012 1.00 73.25 98 GLY A C 1
ATOM 779 O O . GLY A 1 98 ? 11.493 3.293 -10.006 1.00 73.25 98 GLY A O 1
ATOM 780 N N . HIS A 1 99 ? 9.718 3.874 -11.242 1.00 83.06 99 HIS A N 1
ATOM 781 C CA . HIS A 1 99 ? 8.775 3.146 -10.413 1.00 83.06 99 HIS A CA 1
ATOM 782 C C . HIS A 1 99 ? 8.993 1.629 -10.508 1.00 83.06 99 HIS A C 1
ATOM 784 O O . HIS A 1 99 ? 9.309 1.118 -11.575 1.00 83.06 99 HIS A O 1
ATOM 790 N N . ARG A 1 100 ? 8.794 0.937 -9.385 1.00 88.50 100 ARG A N 1
ATOM 791 C CA . ARG A 1 100 ? 9.064 -0.487 -9.174 1.00 88.50 100 ARG A CA 1
ATOM 792 C C . ARG A 1 100 ? 7.933 -1.114 -8.371 1.00 88.50 100 ARG A C 1
ATOM 794 O O . ARG A 1 100 ? 7.280 -0.399 -7.605 1.00 88.50 100 ARG A O 1
ATOM 801 N N . LEU A 1 101 ? 7.740 -2.431 -8.471 1.00 92.75 101 LEU A N 1
ATOM 802 C CA . LEU A 1 101 ? 6.651 -3.130 -7.766 1.00 92.75 101 LEU A CA 1
ATOM 803 C C . LEU A 1 101 ? 6.685 -2.891 -6.247 1.00 92.75 101 LEU A C 1
ATOM 805 O O . LEU A 1 101 ? 5.645 -2.762 -5.598 1.00 92.75 101 LEU A O 1
ATOM 809 N N . ARG A 1 102 ? 7.889 -2.756 -5.679 1.00 91.50 102 ARG A N 1
ATOM 810 C CA . ARG A 1 102 ? 8.101 -2.466 -4.256 1.00 91.50 102 ARG A CA 1
ATOM 811 C C . ARG A 1 102 ? 7.367 -1.206 -3.781 1.00 91.50 102 ARG A C 1
ATOM 813 O O . ARG A 1 102 ? 6.888 -1.165 -2.651 1.00 91.50 102 ARG A O 1
ATOM 820 N N . TYR A 1 103 ? 7.217 -0.211 -4.655 1.00 91.62 103 TYR A N 1
ATOM 821 C CA . TYR A 1 103 ? 6.503 1.024 -4.339 1.00 91.62 103 TYR A CA 1
ATOM 822 C C . TYR A 1 103 ? 4.993 0.834 -4.298 1.00 91.62 103 TYR A C 1
ATOM 824 O O . TYR A 1 103 ? 4.349 1.430 -3.443 1.00 91.62 103 TYR A O 1
ATOM 832 N N . ASP A 1 104 ? 4.426 -0.019 -5.154 1.00 95.19 104 ASP A N 1
ATOM 833 C CA . ASP A 1 104 ? 3.005 -0.369 -5.070 1.00 95.19 104 ASP A CA 1
ATOM 834 C C . ASP A 1 104 ? 2.707 -1.161 -3.778 1.00 95.19 104 ASP A C 1
ATOM 836 O O . ASP A 1 104 ? 1.674 -0.947 -3.134 1.00 95.19 104 ASP A O 1
ATOM 840 N N . TYR A 1 105 ? 3.630 -2.024 -3.328 1.00 95.88 105 TYR A N 1
ATOM 841 C CA . TYR A 1 105 ? 3.524 -2.686 -2.018 1.00 95.88 105 TYR A CA 1
ATOM 842 C C . TYR A 1 105 ? 3.617 -1.708 -0.845 1.00 95.88 105 TYR A C 1
ATOM 844 O O . TYR A 1 105 ? 2.874 -1.844 0.130 1.00 95.88 105 TYR A O 1
ATOM 852 N N . GLU A 1 106 ? 4.503 -0.719 -0.930 1.00 94.75 106 GLU A N 1
ATOM 853 C CA . GLU A 1 106 ? 4.616 0.339 0.071 1.00 94.75 106 GLU A CA 1
ATOM 854 C C . GLU A 1 106 ? 3.346 1.193 0.144 1.00 94.75 106 GLU A C 1
ATOM 856 O O . GLU A 1 106 ? 2.807 1.436 1.226 1.00 94.75 106 GLU A O 1
ATOM 861 N N . SER A 1 107 ? 2.802 1.576 -1.011 1.00 95.56 107 SER A N 1
ATOM 862 C CA . SER A 1 107 ? 1.517 2.261 -1.096 1.00 95.56 107 SER A CA 1
ATOM 863 C C . SER A 1 107 ? 0.391 1.443 -0.461 1.00 95.56 107 SER A C 1
ATOM 865 O O . SER A 1 107 ? -0.414 1.991 0.295 1.00 95.56 107 SER A O 1
ATOM 867 N N . LEU A 1 108 ? 0.364 0.123 -0.673 1.00 97.62 108 LEU A N 1
ATOM 868 C CA . LEU A 1 108 ? -0.608 -0.766 -0.031 1.00 97.62 108 LEU A CA 1
ATOM 869 C C . LEU A 1 108 ? -0.447 -0.820 1.499 1.00 97.62 108 LEU A C 1
ATOM 871 O O . LEU A 1 108 ? -1.455 -0.836 2.213 1.00 97.62 108 LEU A O 1
ATOM 875 N N . LEU A 1 109 ? 0.787 -0.814 2.019 1.00 96.12 109 LEU A N 1
ATOM 876 C CA . LEU A 1 109 ? 1.050 -0.691 3.459 1.00 96.12 109 LEU A CA 1
ATOM 877 C C . LEU A 1 109 ? 0.467 0.620 4.004 1.00 96.12 109 LEU A C 1
ATOM 879 O O . LEU A 1 109 ? -0.185 0.612 5.050 1.00 96.12 109 LEU A O 1
ATOM 883 N N . TYR A 1 110 ? 0.645 1.732 3.290 1.00 95.94 110 TYR A N 1
ATOM 884 C CA . TYR A 1 110 ? 0.086 3.024 3.691 1.00 95.94 110 TYR A CA 1
ATOM 885 C C . TYR A 1 110 ? -1.439 3.057 3.647 1.00 95.94 110 TYR A C 1
ATOM 887 O O . TYR A 1 110 ? -2.044 3.607 4.566 1.00 95.94 110 TYR A O 1
ATOM 895 N N . VAL A 1 111 ? -2.078 2.415 2.664 1.00 96.12 111 VAL A N 1
ATOM 896 C CA . VAL A 1 111 ? -3.541 2.238 2.665 1.00 96.12 111 VAL A CA 1
ATOM 897 C C . VAL A 1 111 ? -3.984 1.439 3.893 1.00 96.12 111 VAL A C 1
ATOM 899 O O . VAL A 1 111 ? -4.920 1.834 4.585 1.00 96.12 111 VAL A O 1
ATOM 902 N N . ALA A 1 112 ? -3.295 0.340 4.212 1.00 96.00 112 ALA A N 1
ATOM 903 C CA . ALA A 1 112 ? -3.634 -0.487 5.366 1.00 96.00 112 ALA A CA 1
ATOM 904 C C . ALA A 1 112 ? -3.458 0.267 6.699 1.00 96.00 112 ALA A C 1
ATOM 906 O O . ALA A 1 112 ? -4.349 0.207 7.549 1.00 96.00 112 ALA A O 1
ATOM 907 N N . LEU A 1 113 ? -2.353 1.004 6.875 1.00 94.62 113 LEU A N 1
ATOM 908 C CA . LEU A 1 113 ? -2.125 1.849 8.054 1.00 94.62 113 LEU A CA 1
ATOM 909 C C . LEU A 1 113 ? -3.222 2.903 8.170 1.00 94.62 113 LEU A C 1
ATOM 911 O O . LEU A 1 113 ? -3.803 3.072 9.240 1.00 94.62 113 LEU A O 1
ATOM 915 N N . TRP A 1 114 ? -3.559 3.546 7.055 1.00 93.88 114 TRP A N 1
ATOM 916 C CA . TRP A 1 114 ? -4.624 4.533 6.998 1.00 93.88 114 TRP A CA 1
ATOM 917 C C . TRP A 1 114 ? -5.978 3.982 7.425 1.00 93.88 114 TRP A C 1
ATOM 919 O O . TRP A 1 114 ? -6.661 4.609 8.236 1.00 93.88 114 TRP A O 1
ATOM 929 N N . CYS A 1 115 ? -6.341 2.774 6.990 1.00 92.19 115 CYS A N 1
ATOM 930 C CA . CYS A 1 115 ? -7.535 2.099 7.499 1.00 92.19 115 CYS A CA 1
ATOM 931 C C . CYS A 1 115 ? -7.445 1.868 9.016 1.00 92.19 115 CYS A C 1
ATOM 933 O O . CYS A 1 115 ? -8.410 2.133 9.736 1.00 92.19 115 CYS A O 1
ATOM 935 N N . ALA A 1 116 ? -6.285 1.423 9.509 1.00 91.88 116 ALA A N 1
ATOM 936 C CA . ALA A 1 116 ? -6.098 1.067 10.913 1.00 91.88 116 ALA A CA 1
ATOM 937 C C . ALA A 1 116 ? -6.328 2.238 11.877 1.00 91.88 116 ALA A C 1
ATOM 939 O O . ALA A 1 116 ? -6.870 2.046 12.973 1.00 91.88 116 ALA A O 1
ATOM 940 N N . PHE A 1 117 ? -5.952 3.451 11.466 1.00 87.38 117 PHE A N 1
ATOM 941 C CA . PHE A 1 117 ? -6.210 4.646 12.258 1.00 87.38 117 PHE A CA 1
ATOM 942 C C . PHE A 1 117 ? -7.520 5.362 11.912 1.00 87.38 117 PHE A C 1
ATOM 944 O O . PHE A 1 117 ? -8.124 5.919 12.818 1.00 87.38 117 PHE A O 1
ATOM 951 N N . LYS A 1 118 ? -8.020 5.333 10.668 1.00 87.00 118 LYS A N 1
ATOM 952 C CA . LYS A 1 118 ? -9.242 6.069 10.279 1.00 87.00 118 LYS A CA 1
ATOM 953 C C . LYS A 1 118 ? -10.543 5.403 10.736 1.00 87.00 118 LYS A C 1
ATOM 955 O O . LYS A 1 118 ? -11.534 6.096 10.962 1.00 87.00 118 LYS A O 1
ATOM 960 N N . CYS A 1 119 ? -10.567 4.079 10.889 1.00 82.12 119 CYS A N 1
ATOM 961 C CA . CYS A 1 119 ? -11.769 3.311 11.236 1.00 82.12 119 CYS A CA 1
ATOM 962 C C . CYS A 1 119 ? -12.157 3.393 12.731 1.00 82.12 119 CYS A C 1
ATOM 964 O O . CYS A 1 119 ? -12.428 2.372 13.365 1.00 82.12 119 CYS A O 1
ATOM 966 N N . GLU A 1 120 ? -12.191 4.599 13.309 1.00 82.19 120 GLU A N 1
ATOM 967 C CA . GLU A 1 120 ? -12.492 4.805 14.730 1.00 82.19 120 GLU A CA 1
ATOM 968 C C . GLU A 1 120 ? -13.999 4.833 14.995 1.00 82.19 120 GLU A C 1
ATOM 970 O O . GLU A 1 120 ? -14.748 5.614 14.403 1.00 82.19 120 GLU A O 1
ATOM 975 N N . LYS A 1 121 ? -14.439 4.013 15.950 1.00 79.69 121 LYS A N 1
ATOM 976 C CA . LYS A 1 121 ? -15.835 3.946 16.397 1.00 79.69 121 LYS A CA 1
ATOM 977 C C . LYS A 1 121 ? -16.037 4.582 17.776 1.00 79.69 121 LYS A C 1
ATOM 979 O O . LYS A 1 121 ? -17.154 4.989 18.085 1.00 79.69 121 LYS A O 1
ATOM 984 N N . VAL A 1 122 ? -14.982 4.729 18.579 1.00 83.19 122 VAL A N 1
ATOM 985 C CA . VAL A 1 122 ? -15.012 5.285 19.938 1.00 83.19 122 VAL A CA 1
ATOM 986 C C . VAL A 1 122 ? -15.029 6.819 19.897 1.00 83.19 122 VAL A C 1
ATOM 988 O O . VAL A 1 122 ? -14.033 7.435 19.510 1.00 83.19 122 VAL A O 1
ATOM 991 N N . PRO A 1 123 ? -16.115 7.483 20.349 1.00 83.62 123 PRO A N 1
ATOM 992 C CA . PRO A 1 123 ? -16.256 8.940 20.262 1.00 83.62 123 PRO A CA 1
ATOM 993 C C . PRO A 1 123 ? -15.112 9.728 20.911 1.00 83.62 123 PRO A C 1
ATOM 995 O O . PRO A 1 123 ? -14.654 10.716 20.343 1.00 83.62 123 PRO A O 1
ATOM 998 N N . ALA A 1 124 ? -14.611 9.262 22.058 1.00 84.56 124 ALA A N 1
ATOM 999 C CA . ALA A 1 124 ? -13.542 9.927 22.804 1.00 84.56 124 ALA A CA 1
ATOM 1000 C C . ALA A 1 124 ? -12.195 9.974 22.053 1.00 84.56 124 ALA A C 1
ATOM 1002 O O . ALA A 1 124 ? -11.368 10.841 22.330 1.00 84.56 124 ALA A O 1
ATOM 1003 N N . LEU A 1 125 ? -11.970 9.064 21.099 1.00 83.81 125 LEU A N 1
ATOM 1004 C CA . LEU A 1 125 ? -10.729 8.986 20.322 1.00 83.81 125 LEU A CA 1
ATOM 1005 C C . LEU A 1 125 ? -10.819 9.718 18.974 1.00 83.81 125 LEU A C 1
ATOM 1007 O O . LEU A 1 125 ? -9.782 10.037 18.391 1.00 83.81 125 LEU A O 1
ATOM 1011 N N . LYS A 1 126 ? -12.033 10.069 18.518 1.00 83.00 126 LYS A N 1
ATOM 1012 C CA . LYS A 1 126 ? -12.280 10.655 17.188 1.00 83.00 126 LYS A CA 1
ATOM 1013 C C . LYS A 1 126 ? -11.442 11.894 16.892 1.00 83.00 126 LYS A C 1
ATOM 1015 O O . LYS A 1 126 ? -10.915 11.995 15.793 1.00 83.00 126 LYS A O 1
ATOM 1020 N N . LYS A 1 127 ? -11.292 12.820 17.849 1.00 86.94 127 LYS A N 1
ATOM 1021 C CA . LYS A 1 127 ? -10.512 14.053 17.636 1.00 86.94 127 LYS A CA 1
ATOM 1022 C C . LYS A 1 127 ? -9.040 13.748 17.339 1.00 86.94 127 LYS A C 1
ATOM 1024 O O . LYS A 1 127 ? -8.512 14.219 16.342 1.00 86.94 127 LYS A O 1
ATOM 1029 N N . LYS A 1 128 ? -8.407 12.911 18.165 1.00 84.94 128 LYS A N 1
ATOM 1030 C CA . LYS A 1 128 ? -6.990 12.539 18.005 1.00 84.94 128 LYS A CA 1
ATOM 1031 C C . LYS A 1 128 ? -6.753 11.743 16.722 1.00 84.94 128 LYS A C 1
ATOM 1033 O O . LYS A 1 128 ? -5.760 11.951 16.036 1.00 84.94 128 LYS A O 1
ATOM 1038 N N . VAL A 1 129 ? -7.681 10.845 16.388 1.00 86.25 129 VAL A N 1
ATOM 1039 C CA . VAL A 1 129 ? -7.660 10.111 15.118 1.00 86.25 129 VAL A CA 1
ATOM 1040 C C . VAL A 1 129 ? -7.793 11.068 13.934 1.00 86.25 129 VAL A C 1
ATOM 1042 O O . VAL A 1 129 ? -7.023 10.957 12.987 1.00 86.25 129 VAL A O 1
ATOM 1045 N N . ALA A 1 130 ? -8.715 12.031 13.995 1.00 85.75 130 ALA A N 1
ATOM 1046 C CA . ALA A 1 130 ? -8.899 13.023 12.940 1.00 85.75 130 ALA A CA 1
ATOM 1047 C C . ALA A 1 130 ? -7.650 13.891 12.741 1.00 85.75 130 ALA A C 1
ATOM 1049 O O . ALA A 1 130 ? -7.275 14.140 11.603 1.00 85.75 130 ALA A O 1
ATOM 1050 N N . GLU A 1 131 ? -6.970 14.290 13.819 1.00 90.44 131 GLU A N 1
ATOM 1051 C CA . GLU A 1 131 ? -5.690 15.009 13.752 1.00 90.44 131 GLU A CA 1
ATOM 1052 C C . GLU A 1 131 ? -4.599 14.165 13.072 1.00 90.44 131 GLU A C 1
ATOM 1054 O O . GLU A 1 131 ? -3.904 14.663 12.190 1.00 90.44 131 GLU A O 1
ATOM 1059 N N . GLN A 1 132 ? -4.478 12.875 13.414 1.00 90.50 132 GLN A N 1
ATOM 1060 C CA . GLN A 1 132 ? -3.516 11.974 12.764 1.00 90.50 132 GLN A CA 1
ATOM 1061 C C . GLN A 1 132 ? -3.844 11.748 11.281 1.00 90.50 132 GLN A C 1
ATOM 1063 O O . GLN A 1 132 ? -2.941 11.773 10.447 1.00 90.50 132 GLN A O 1
ATOM 1068 N N . VAL A 1 133 ? -5.122 11.545 10.943 1.00 89.25 133 VAL A N 1
ATOM 1069 C CA . VAL A 1 133 ? -5.584 11.404 9.553 1.00 89.25 133 VAL A CA 1
ATOM 1070 C C . VAL A 1 133 ? -5.307 12.686 8.774 1.00 89.25 133 VAL A C 1
ATOM 1072 O O . VAL A 1 133 ? -4.738 12.611 7.693 1.00 89.25 133 VAL A O 1
ATOM 1075 N N . ALA A 1 134 ? -5.632 13.854 9.332 1.00 90.38 134 ALA A N 1
ATOM 1076 C CA . ALA A 1 134 ? -5.371 15.143 8.700 1.00 90.38 134 ALA A CA 1
ATOM 1077 C C . ALA A 1 134 ? -3.870 15.372 8.491 1.00 90.38 134 ALA A C 1
ATOM 1079 O O . ALA A 1 134 ? -3.466 15.791 7.414 1.00 90.38 134 ALA A O 1
ATOM 1080 N N . ALA A 1 135 ? -3.028 15.023 9.466 1.00 89.19 135 ALA A N 1
ATOM 1081 C CA . ALA A 1 135 ? -1.578 15.105 9.314 1.00 89.19 135 ALA A CA 1
ATOM 1082 C C . ALA A 1 135 ? -1.028 14.147 8.239 1.00 89.19 135 ALA A C 1
ATOM 1084 O O . ALA A 1 135 ? 0.030 14.415 7.678 1.00 89.19 135 ALA A O 1
ATOM 1085 N N . TRP A 1 136 ? -1.712 13.034 7.958 1.00 90.69 136 TRP A N 1
ATOM 1086 C CA . TRP A 1 136 ? -1.326 12.081 6.912 1.00 90.69 136 TRP A CA 1
ATOM 1087 C C . TRP A 1 136 ? -1.857 12.468 5.522 1.00 90.69 136 TRP A C 1
ATOM 1089 O O . TRP A 1 136 ? -1.168 12.279 4.524 1.00 90.69 136 TRP A O 1
ATOM 1099 N N . GLU A 1 137 ? -3.085 12.988 5.449 1.00 90.31 137 GLU A N 1
ATOM 1100 C CA . GLU A 1 137 ? -3.769 13.348 4.198 1.00 90.31 137 GLU A CA 1
ATOM 1101 C C . GLU A 1 137 ? -3.417 14.762 3.706 1.00 90.31 137 GLU A C 1
ATOM 1103 O O . GLU A 1 137 ? -3.333 14.980 2.500 1.00 90.31 137 GLU A O 1
ATOM 1108 N N . LEU A 1 138 ? -3.229 15.709 4.630 1.00 88.44 138 LEU A N 1
ATOM 1109 C CA . LEU A 1 138 ? -3.102 17.152 4.371 1.00 88.44 138 LEU A CA 1
ATOM 1110 C C . LEU A 1 138 ? -1.835 17.767 4.984 1.00 88.44 138 LEU A C 1
ATOM 1112 O O . LEU A 1 138 ? -1.666 18.986 4.941 1.00 88.44 138 LEU A O 1
ATOM 1116 N N . GLY A 1 139 ? -0.984 16.954 5.612 1.00 84.94 139 GLY A N 1
ATOM 1117 C CA . GLY A 1 139 ? 0.237 17.437 6.245 1.00 84.94 139 GLY A CA 1
ATOM 1118 C C . GLY A 1 139 ? 1.220 18.047 5.239 1.00 84.94 139 GLY A C 1
ATOM 1119 O O . GLY A 1 139 ? 1.145 17.745 4.042 1.00 84.94 139 GLY A O 1
ATOM 1120 N N . PRO A 1 140 ? 2.164 18.877 5.720 1.00 85.38 140 PRO A N 1
ATOM 1121 C CA . PRO A 1 140 ? 3.280 19.336 4.913 1.00 85.38 140 PRO A CA 1
ATOM 1122 C C . PRO A 1 140 ? 4.033 18.170 4.278 1.00 85.38 140 PRO A C 1
ATOM 1124 O O . PRO A 1 140 ? 4.088 17.046 4.790 1.00 85.38 140 PRO A O 1
ATOM 1127 N N . TYR A 1 141 ? 4.584 18.450 3.111 1.00 80.00 141 TYR A N 1
ATOM 1128 C CA . TYR A 1 141 ? 5.194 17.443 2.269 1.00 80.00 141 TYR A CA 1
ATOM 1129 C C . TYR A 1 141 ? 6.461 16.837 2.890 1.00 80.00 141 TYR A C 1
ATOM 1131 O O . TYR A 1 141 ? 6.625 15.615 2.933 1.00 80.00 141 TYR A O 1
ATOM 1139 N N . ASP A 1 142 ? 7.336 17.708 3.381 1.00 81.38 142 ASP A N 1
ATOM 1140 C CA . ASP A 1 142 ? 8.576 17.403 4.089 1.00 81.38 142 ASP A CA 1
ATOM 1141 C C . ASP A 1 142 ? 8.312 16.574 5.352 1.00 81.38 142 ASP A C 1
ATOM 1143 O O . ASP A 1 142 ? 8.973 15.557 5.581 1.00 81.38 142 ASP A O 1
ATOM 1147 N N . ASP A 1 143 ? 7.273 16.927 6.110 1.00 84.69 143 ASP A N 1
ATOM 1148 C CA . ASP A 1 143 ? 6.821 16.164 7.275 1.00 84.69 143 ASP A CA 1
ATOM 1149 C C . ASP A 1 143 ? 6.401 14.736 6.898 1.00 84.69 143 ASP A C 1
ATOM 1151 O O . ASP A 1 143 ? 6.746 13.768 7.589 1.00 84.69 143 ASP A O 1
ATOM 1155 N N . LEU A 1 144 ? 5.638 14.577 5.811 1.00 86.00 144 LEU A N 1
ATOM 1156 C CA . LEU A 1 144 ? 5.163 13.270 5.359 1.00 86.00 144 LEU A CA 1
ATOM 1157 C C . LEU A 1 144 ? 6.317 12.401 4.844 1.00 86.00 144 LEU A C 1
ATOM 1159 O O . LEU A 1 144 ? 6.409 11.228 5.218 1.00 86.00 144 LEU A O 1
ATOM 1163 N N . ALA A 1 145 ? 7.206 12.973 4.028 1.00 83.00 145 ALA A N 1
ATOM 1164 C CA . ALA A 1 145 ? 8.397 12.295 3.523 1.00 83.00 145 ALA A CA 1
ATOM 1165 C C . ALA A 1 145 ? 9.309 11.850 4.678 1.00 83.00 145 ALA A C 1
ATOM 1167 O O . ALA A 1 145 ? 9.716 10.688 4.735 1.00 83.00 145 ALA A O 1
ATOM 1168 N N . THR A 1 146 ? 9.536 12.728 5.659 1.00 84.19 146 THR A N 1
ATOM 1169 C CA . THR A 1 146 ? 10.344 12.439 6.851 1.00 84.19 146 THR A CA 1
ATOM 1170 C C . THR A 1 146 ? 9.751 11.299 7.672 1.00 84.19 146 THR A C 1
ATOM 1172 O O . THR A 1 146 ? 10.453 10.340 7.991 1.00 84.19 146 THR A O 1
ATOM 1175 N N . LYS A 1 147 ? 8.446 11.333 7.976 1.00 86.62 147 LYS A N 1
ATOM 1176 C CA . LYS A 1 147 ? 7.777 10.258 8.736 1.00 86.62 147 LYS A CA 1
ATOM 1177 C C . LYS A 1 147 ? 7.884 8.906 8.035 1.00 86.62 147 LYS A C 1
ATOM 1179 O O . LYS A 1 147 ? 8.141 7.892 8.683 1.00 86.62 147 LYS A O 1
ATOM 1184 N N . LYS A 1 148 ? 7.697 8.888 6.716 1.00 89.81 148 LYS A N 1
ATOM 1185 C CA . LYS A 1 148 ? 7.785 7.677 5.897 1.00 89.81 148 LYS A CA 1
ATOM 1186 C C . LYS A 1 148 ? 9.216 7.145 5.799 1.00 89.81 148 LYS A C 1
ATOM 1188 O O . LYS A 1 148 ? 9.422 5.947 5.986 1.00 89.81 148 LYS A O 1
ATOM 1193 N N . SER A 1 149 ? 10.201 8.027 5.632 1.00 86.06 149 SER A N 1
ATOM 1194 C CA . SER A 1 149 ? 11.626 7.678 5.689 1.00 86.06 149 SER A CA 1
ATOM 1195 C C . SER A 1 149 ? 12.017 7.132 7.066 1.00 86.06 149 SER A C 1
ATOM 1197 O O . SER A 1 149 ? 12.649 6.084 7.160 1.00 86.06 149 SER A O 1
ATOM 1199 N N . MET A 1 150 ? 11.552 7.738 8.162 1.00 86.06 150 MET A N 1
ATOM 1200 C CA . MET A 1 150 ? 11.769 7.196 9.510 1.00 86.06 150 MET A CA 1
ATOM 1201 C C . MET A 1 150 ? 11.141 5.811 9.699 1.00 86.06 150 MET A C 1
ATOM 1203 O O . MET A 1 150 ? 11.680 4.983 10.431 1.00 86.06 150 MET A O 1
ATOM 1207 N N . LEU A 1 151 ? 10.012 5.547 9.038 1.00 87.25 151 LEU A N 1
ATOM 1208 C CA . LEU A 1 151 ? 9.323 4.264 9.113 1.00 87.25 151 LEU A CA 1
ATOM 1209 C C . LEU A 1 151 ? 9.994 3.173 8.270 1.00 87.25 151 LEU A C 1
ATOM 1211 O O . LEU A 1 151 ? 9.958 2.014 8.674 1.00 87.25 151 LEU A O 1
ATOM 1215 N N . LEU A 1 152 ? 10.570 3.506 7.112 1.00 86.31 152 LEU A N 1
ATOM 1216 C CA . LEU A 1 152 ? 11.049 2.496 6.163 1.00 86.31 152 LEU A CA 1
ATOM 1217 C C . LEU A 1 152 ? 12.537 2.569 5.816 1.00 86.31 152 LEU A C 1
ATOM 1219 O O . LEU A 1 152 ? 13.131 1.513 5.607 1.00 86.31 152 LEU A O 1
ATOM 1223 N N . GLY A 1 153 ? 13.125 3.764 5.799 1.00 74.94 153 GLY A N 1
ATOM 1224 C CA . GLY A 1 153 ? 14.512 4.007 5.400 1.00 74.94 153 GLY A CA 1
ATOM 1225 C C . GLY A 1 153 ? 15.517 4.142 6.550 1.00 74.94 153 GLY A C 1
ATOM 1226 O O . GLY A 1 153 ? 16.705 3.961 6.340 1.00 74.94 153 GLY A O 1
ATOM 1227 N N . GLN A 1 154 ? 15.074 4.426 7.776 1.00 73.19 154 GLN A N 1
ATOM 1228 C CA . GLN A 1 154 ? 15.976 4.676 8.912 1.00 73.19 154 GLN A CA 1
ATOM 1229 C C . GLN A 1 154 ? 16.277 3.414 9.754 1.00 73.19 154 GLN A C 1
ATOM 1231 O O . GLN A 1 154 ? 15.529 2.426 9.682 1.00 73.19 154 GLN A O 1
ATOM 1236 N N . PRO A 1 155 ? 17.332 3.437 10.604 1.00 69.19 155 PRO A N 1
ATOM 1237 C CA . PRO A 1 155 ? 17.677 2.350 11.520 1.00 69.19 155 PRO A CA 1
ATOM 1238 C C . PRO A 1 155 ? 16.533 1.927 12.452 1.00 69.19 155 PRO A C 1
ATOM 1240 O O . PRO A 1 155 ? 15.578 2.665 12.707 1.00 69.19 155 PRO A O 1
ATOM 1243 N N . HIS A 1 156 ? 16.658 0.724 13.019 1.00 73.69 156 HIS A N 1
ATOM 1244 C CA . HIS A 1 156 ? 15.609 0.081 13.818 1.00 73.69 156 HIS A CA 1
ATOM 1245 C C . HIS A 1 156 ? 15.057 0.940 14.971 1.00 73.69 156 HIS A C 1
ATOM 1247 O O . HIS A 1 156 ? 13.852 0.916 15.218 1.00 73.69 156 HIS A O 1
ATOM 1253 N N . SER A 1 157 ? 15.909 1.691 15.674 1.00 73.88 157 SER A N 1
ATOM 1254 C CA . SER A 1 157 ? 15.510 2.529 16.815 1.00 73.88 157 SER A CA 1
ATOM 1255 C C . SER A 1 157 ? 14.545 3.647 16.407 1.00 73.88 157 SER A C 1
ATOM 1257 O O . SER A 1 157 ? 13.472 3.774 16.998 1.00 73.88 157 SER A O 1
ATOM 1259 N N . ASN A 1 158 ? 14.884 4.397 15.355 1.00 79.44 158 ASN A N 1
ATOM 1260 C CA . ASN A 1 158 ? 14.039 5.458 14.797 1.00 79.44 158 ASN A CA 1
ATOM 1261 C C . ASN A 1 158 ? 12.716 4.885 14.281 1.00 79.44 158 ASN A C 1
ATOM 1263 O O . ASN A 1 158 ? 11.644 5.422 14.552 1.00 79.44 158 ASN A O 1
ATOM 1267 N N . ARG A 1 159 ? 12.783 3.725 13.628 1.00 86.06 159 ARG A N 1
ATOM 1268 C CA . ARG A 1 159 ? 11.620 3.015 13.097 1.00 86.06 159 ARG A CA 1
ATOM 1269 C C . ARG A 1 159 ? 10.634 2.580 14.171 1.00 86.06 159 ARG A C 1
ATOM 1271 O O . ARG A 1 159 ? 9.432 2.809 14.038 1.00 86.06 159 ARG A O 1
ATOM 1278 N N . ALA A 1 160 ? 11.134 1.946 15.229 1.00 85.19 160 ALA A N 1
ATOM 1279 C CA . ALA A 1 160 ? 10.311 1.508 16.349 1.00 85.19 160 ALA A CA 1
ATOM 1280 C C . ALA A 1 160 ? 9.657 2.711 17.032 1.00 85.19 160 ALA A C 1
ATOM 1282 O O . ALA A 1 160 ? 8.453 2.692 17.286 1.00 85.19 160 ALA A O 1
ATOM 1283 N N . HIS A 1 161 ? 10.426 3.783 17.247 1.00 86.25 161 HIS A N 1
ATOM 1284 C CA . HIS A 1 161 ? 9.911 5.020 17.818 1.00 86.25 161 HIS A CA 1
ATOM 1285 C C . HIS A 1 161 ? 8.770 5.602 16.974 1.00 86.25 161 HIS A C 1
ATOM 1287 O O . HIS A 1 161 ? 7.657 5.743 17.480 1.00 86.25 161 HIS A O 1
ATOM 1293 N N . THR A 1 162 ? 8.989 5.838 15.679 1.00 86.94 162 THR A N 1
ATOM 1294 C CA . THR A 1 162 ? 7.961 6.374 14.775 1.00 86.94 162 THR A CA 1
ATOM 1295 C C . THR A 1 162 ? 6.730 5.473 14.712 1.00 86.94 162 THR A C 1
ATOM 1297 O O . THR A 1 162 ? 5.604 5.958 14.807 1.00 86.94 162 THR A O 1
ATOM 1300 N N . PHE A 1 163 ? 6.908 4.151 14.638 1.00 91.00 163 PHE A N 1
ATOM 1301 C CA . PHE A 1 163 ? 5.777 3.226 14.597 1.00 91.00 163 PHE A CA 1
ATOM 1302 C C . PHE A 1 163 ? 4.918 3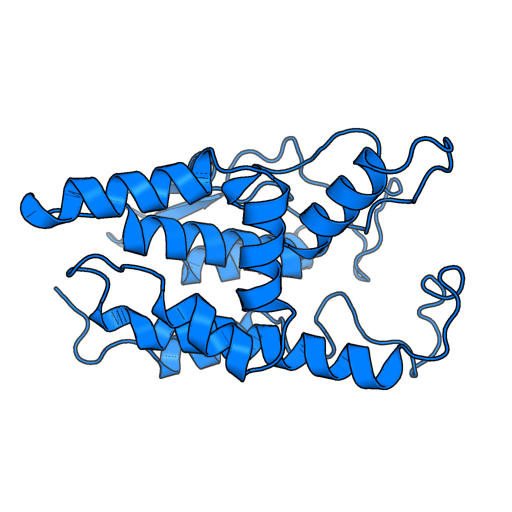.268 15.874 1.00 91.00 163 PHE A C 1
ATOM 1304 O O . PHE A 1 163 ? 3.688 3.207 15.804 1.00 91.00 163 PHE A O 1
ATOM 1311 N N . THR A 1 164 ? 5.540 3.408 17.049 1.00 89.00 164 THR A N 1
ATOM 1312 C CA . THR A 1 164 ? 4.810 3.498 18.328 1.00 89.00 164 THR A CA 1
ATOM 1313 C C . THR A 1 164 ? 3.994 4.782 18.475 1.00 89.00 164 THR A C 1
ATOM 1315 O O . THR A 1 164 ? 3.037 4.804 19.250 1.00 89.00 164 THR A O 1
ATOM 1318 N N . GLN A 1 165 ? 4.314 5.830 17.709 1.00 88.69 165 GLN A N 1
ATOM 1319 C CA . GLN A 1 165 ? 3.542 7.073 17.711 1.00 88.69 165 GLN A CA 1
ATOM 1320 C C . GLN A 1 165 ? 2.189 6.926 17.001 1.00 88.69 165 GLN A C 1
ATOM 1322 O O . GLN A 1 165 ? 1.262 7.675 17.319 1.00 88.69 165 GLN A O 1
ATOM 1327 N N . PHE A 1 166 ? 2.032 5.949 16.096 1.00 89.25 166 PHE A N 1
ATOM 1328 C CA . PHE A 1 166 ? 0.751 5.715 15.434 1.00 89.25 166 PHE A CA 1
ATOM 1329 C C . PHE A 1 166 ? -0.312 5.246 16.429 1.00 89.25 166 PHE A C 1
ATOM 1331 O O . PHE A 1 166 ? -0.230 4.169 17.042 1.00 89.25 166 PHE A O 1
ATOM 1338 N N . ARG A 1 167 ? -1.371 6.050 16.527 1.00 88.81 167 ARG A N 1
ATOM 1339 C CA . ARG A 1 167 ? -2.597 5.720 17.246 1.00 88.81 167 ARG A CA 1
ATOM 1340 C C . ARG A 1 167 ? -3.436 4.812 16.368 1.00 88.81 167 ARG A C 1
ATOM 1342 O O . ARG A 1 167 ? -3.956 5.247 15.344 1.00 88.81 167 ARG A O 1
ATOM 1349 N N . PHE A 1 168 ? -3.528 3.551 16.763 1.00 90.00 168 PHE A N 1
ATOM 1350 C CA . PHE A 1 168 ? -4.438 2.610 16.140 1.00 90.00 168 PHE A CA 1
ATOM 1351 C C . PHE A 1 168 ? -5.764 2.706 16.878 1.00 90.00 168 PHE A C 1
ATOM 1353 O O . PHE A 1 168 ? -5.814 2.991 18.077 1.00 90.00 168 PHE A O 1
ATOM 1360 N N . THR A 1 169 ? -6.843 2.495 16.144 1.00 87.81 169 THR A N 1
ATOM 1361 C CA . THR A 1 169 ? -8.164 2.398 16.759 1.00 87.81 169 THR A CA 1
ATOM 1362 C C . THR A 1 169 ? -8.252 1.093 17.554 1.00 87.81 169 THR A C 1
ATOM 1364 O O . THR A 1 169 ? -7.547 0.134 17.222 1.00 87.81 169 THR A O 1
ATOM 1367 N N . PRO A 1 170 ? -9.126 0.985 18.570 1.00 87.88 170 PRO A N 1
ATOM 1368 C CA . PRO A 1 170 ? -9.265 -0.245 19.354 1.00 87.88 170 PRO A CA 1
ATOM 1369 C C . PRO A 1 170 ? -9.532 -1.494 18.504 1.00 87.88 170 PRO A C 1
ATOM 1371 O O . PRO A 1 170 ? -9.063 -2.577 18.839 1.00 87.88 170 PRO A O 1
ATOM 1374 N N . LEU A 1 171 ? -10.225 -1.329 17.371 1.00 87.12 171 LEU A N 1
ATOM 1375 C CA . LEU A 1 171 ? -10.481 -2.396 16.400 1.00 87.12 171 LEU A CA 1
ATOM 1376 C C . LEU A 1 171 ? -9.189 -2.949 15.774 1.00 87.12 171 LEU A C 1
ATOM 1378 O O . LEU A 1 171 ? -9.092 -4.139 15.483 1.00 87.12 171 LEU A O 1
ATOM 1382 N N . PHE A 1 172 ? -8.196 -2.087 15.560 1.00 91.50 172 PHE A N 1
ATOM 1383 C CA . PHE A 1 172 ? -6.952 -2.431 14.879 1.00 91.50 172 PHE A CA 1
ATOM 1384 C C . PHE A 1 172 ? -5.761 -2.629 15.818 1.00 91.50 172 PHE A C 1
ATOM 1386 O O . PHE A 1 172 ? -4.741 -3.152 15.380 1.00 91.50 172 PHE A O 1
ATOM 1393 N N . GLU A 1 173 ? -5.873 -2.289 17.101 1.00 91.44 173 GLU A N 1
ATOM 1394 C CA . GLU A 1 173 ? -4.797 -2.476 18.081 1.00 91.44 173 GLU A CA 1
ATOM 1395 C C . GLU A 1 173 ? -4.248 -3.922 18.129 1.00 91.44 173 GLU A C 1
ATOM 1397 O O . GLU A 1 173 ? -3.024 -4.079 18.101 1.00 91.44 173 GLU A O 1
ATOM 1402 N N . PRO A 1 174 ? -5.074 -4.994 18.065 1.00 94.19 174 PRO A N 1
ATOM 1403 C CA . PRO A 1 174 ? -4.556 -6.365 17.988 1.00 94.19 174 PRO A CA 1
ATOM 1404 C C . PRO A 1 174 ? -3.640 -6.612 16.778 1.00 94.19 174 PRO A C 1
ATOM 1406 O O . PRO A 1 174 ? -2.731 -7.438 16.838 1.00 94.19 174 PRO A O 1
ATOM 1409 N N . TRP A 1 175 ? -3.837 -5.866 15.687 1.00 94.75 175 TRP A N 1
ATOM 1410 C CA . TRP A 1 175 ? -3.064 -5.968 14.448 1.00 94.75 175 TRP A CA 1
ATOM 1411 C C . TRP A 1 175 ? -1.735 -5.204 14.494 1.00 94.75 175 TRP A C 1
ATOM 1413 O O . TRP A 1 175 ? -0.972 -5.253 13.530 1.00 94.75 175 TRP A O 1
ATOM 1423 N N . ARG A 1 176 ? -1.385 -4.524 15.593 1.00 94.44 176 ARG A N 1
ATOM 1424 C CA . ARG A 1 176 ? -0.128 -3.759 15.685 1.00 94.44 176 ARG A CA 1
ATOM 1425 C C . ARG A 1 176 ? 1.109 -4.609 15.373 1.00 94.44 176 ARG A C 1
ATOM 1427 O O . ARG A 1 176 ? 1.978 -4.172 14.620 1.00 94.44 176 ARG A O 1
ATOM 1434 N N . LYS A 1 177 ? 1.172 -5.844 15.888 1.00 94.94 177 LYS A N 1
ATOM 1435 C CA . LYS A 1 177 ? 2.269 -6.787 15.591 1.00 94.94 177 LYS A CA 1
ATOM 1436 C C . LYS A 1 177 ? 2.326 -7.149 14.104 1.00 94.94 177 LYS A C 1
ATOM 1438 O O . LYS A 1 177 ? 3.414 -7.263 13.552 1.00 94.94 177 LYS A O 1
ATOM 1443 N N . TRP A 1 178 ? 1.171 -7.297 13.461 1.00 96.62 178 TRP A N 1
ATOM 1444 C CA . TRP A 1 178 ? 1.059 -7.600 12.036 1.00 96.62 178 TRP A CA 1
ATOM 1445 C C . TRP A 1 178 ? 1.662 -6.479 11.173 1.00 96.62 178 TRP A C 1
ATOM 1447 O O . TRP A 1 178 ? 2.511 -6.748 10.325 1.00 96.62 178 TRP A O 1
ATOM 1457 N N . PHE A 1 179 ? 1.332 -5.214 11.463 1.00 96.06 179 PHE A N 1
ATOM 1458 C CA . PHE A 1 179 ? 1.925 -4.062 10.768 1.00 96.06 179 PHE A CA 1
ATOM 1459 C C . PHE A 1 179 ? 3.427 -3.946 11.018 1.00 96.06 179 PHE A C 1
ATOM 1461 O O . PHE A 1 179 ? 4.194 -3.706 10.086 1.00 96.06 179 PHE A O 1
ATOM 1468 N N . TRP A 1 180 ? 3.855 -4.159 12.264 1.00 94.75 180 TRP A N 1
ATOM 1469 C CA . TRP A 1 180 ? 5.272 -4.141 12.611 1.00 94.75 180 TRP A CA 1
ATOM 1470 C C . TRP A 1 180 ? 6.072 -5.209 11.861 1.00 94.75 180 TRP A C 1
ATOM 1472 O O . TRP A 1 180 ? 7.172 -4.930 11.389 1.00 94.75 180 TRP A O 1
ATOM 1482 N N . SER A 1 181 ? 5.520 -6.414 11.705 1.00 94.06 181 SER A N 1
ATOM 1483 C CA . SER A 1 181 ? 6.149 -7.481 10.921 1.00 94.06 181 SER A CA 1
ATOM 1484 C C . SER A 1 181 ? 6.293 -7.111 9.450 1.00 94.06 181 SER A C 1
ATOM 1486 O O . SER A 1 181 ? 7.340 -7.398 8.873 1.00 94.06 181 SER A O 1
ATOM 1488 N N . TRP A 1 182 ? 5.298 -6.436 8.859 1.00 94.38 182 TRP A N 1
ATOM 1489 C CA . TRP A 1 182 ? 5.417 -5.913 7.496 1.00 94.38 182 TRP A CA 1
ATOM 1490 C C . TRP A 1 182 ? 6.570 -4.915 7.404 1.00 94.38 182 TRP A C 1
ATOM 1492 O O . TRP A 1 182 ? 7.512 -5.143 6.651 1.00 94.38 182 TRP A O 1
ATOM 1502 N N . ILE A 1 183 ? 6.527 -3.861 8.224 1.00 92.44 183 ILE A N 1
ATOM 1503 C CA . ILE A 1 183 ? 7.540 -2.800 8.264 1.00 92.44 183 ILE A CA 1
ATOM 1504 C C . ILE A 1 183 ? 8.936 -3.401 8.455 1.00 92.44 183 ILE A C 1
ATOM 1506 O O . ILE A 1 183 ? 9.852 -3.100 7.701 1.00 92.44 183 ILE A O 1
ATOM 1510 N N . LYS A 1 184 ? 9.108 -4.319 9.411 1.00 88.56 184 LYS A N 1
ATOM 1511 C CA . LYS A 1 184 ? 10.393 -4.983 9.646 1.00 88.56 184 LYS A CA 1
ATOM 1512 C C . LYS A 1 184 ? 10.871 -5.758 8.418 1.00 88.56 184 LYS A C 1
ATOM 1514 O O . LYS A 1 184 ? 12.050 -5.665 8.093 1.00 88.56 184 LYS A O 1
ATOM 1519 N N . ALA A 1 185 ? 9.985 -6.505 7.762 1.00 87.88 185 ALA A N 1
ATOM 1520 C CA . ALA A 1 185 ? 10.354 -7.321 6.612 1.00 87.88 185 ALA A CA 1
ATOM 1521 C C . ALA A 1 185 ? 10.854 -6.480 5.442 1.00 87.88 185 ALA A C 1
ATOM 1523 O O . ALA A 1 185 ? 11.857 -6.840 4.842 1.00 87.88 185 ALA A O 1
ATOM 1524 N N . VAL A 1 186 ? 10.210 -5.349 5.157 1.00 84.88 186 VAL A N 1
ATOM 1525 C CA . VAL A 1 186 ? 10.625 -4.483 4.047 1.00 84.88 186 VAL A CA 1
ATOM 1526 C C . VAL A 1 186 ? 11.829 -3.615 4.442 1.00 84.88 186 VAL A C 1
ATOM 1528 O O . VAL A 1 186 ? 12.809 -3.492 3.716 1.00 84.88 186 VAL A O 1
ATOM 1531 N N . SER A 1 187 ? 11.889 -3.098 5.660 1.00 77.69 187 SER A N 1
ATOM 1532 C CA . SER A 1 187 ? 12.984 -2.203 6.037 1.00 77.69 187 SER A CA 1
ATOM 1533 C C . SER A 1 187 ? 14.316 -2.896 6.351 1.00 77.69 187 SER A C 1
ATOM 1535 O O . SER A 1 187 ? 15.331 -2.220 6.489 1.00 77.69 187 SER A O 1
ATOM 1537 N N . SER A 1 188 ? 14.349 -4.226 6.485 1.00 60.69 188 SER A N 1
ATOM 1538 C CA . SER A 1 188 ? 15.605 -4.993 6.560 1.00 60.69 188 SER A CA 1
ATOM 1539 C C . SER A 1 188 ? 16.416 -4.947 5.261 1.00 60.69 188 SER A C 1
ATOM 1541 O O . SER A 1 188 ? 17.602 -5.251 5.291 1.00 60.69 188 SER A O 1
ATOM 1543 N N . ALA A 1 189 ? 15.800 -4.551 4.146 1.00 57.00 189 ALA A N 1
ATOM 1544 C CA . ALA A 1 189 ? 16.463 -4.476 2.852 1.00 57.00 189 ALA A CA 1
ATOM 1545 C C . ALA A 1 189 ? 17.172 -3.138 2.599 1.00 57.00 189 ALA A C 1
ATOM 1547 O O . ALA A 1 189 ? 18.166 -3.111 1.890 1.00 57.00 189 ALA A O 1
ATOM 1548 N N . VAL A 1 190 ? 16.694 -2.036 3.192 1.00 56.34 190 VAL A N 1
ATOM 1549 C CA . VAL A 1 190 ? 17.295 -0.703 2.993 1.00 56.34 190 VAL A CA 1
ATOM 1550 C C . VAL A 1 190 ? 18.678 -0.624 3.646 1.00 56.34 190 VAL A C 1
ATOM 1552 O O . VAL A 1 190 ? 19.623 -0.149 3.031 1.00 56.34 190 VAL A O 1
ATOM 1555 N N . SER A 1 191 ? 18.842 -1.224 4.831 1.00 51.59 191 SER A N 1
ATOM 1556 C CA . SER A 1 191 ? 20.143 -1.300 5.513 1.00 51.59 191 SER A CA 1
ATOM 1557 C C . SER A 1 191 ? 21.193 -2.142 4.772 1.00 51.59 191 SER A C 1
ATOM 1559 O O . SER A 1 191 ? 22.373 -1.980 5.041 1.00 51.59 191 SER A O 1
ATOM 1561 N N . LEU A 1 192 ? 20.788 -3.027 3.851 1.00 49.62 192 LEU A N 1
ATOM 1562 C CA . LEU A 1 192 ? 21.722 -3.797 3.017 1.00 49.62 192 LEU A CA 1
ATOM 1563 C C . LEU A 1 192 ? 22.266 -2.979 1.838 1.00 49.62 192 LEU A C 1
ATOM 1565 O O . LEU A 1 192 ? 23.300 -3.334 1.289 1.00 49.62 192 LEU A O 1
ATOM 1569 N N . VAL A 1 193 ? 21.573 -1.910 1.435 1.00 51.16 193 VAL A N 1
ATOM 1570 C CA . VAL A 1 193 ? 21.989 -1.044 0.321 1.00 51.16 193 VAL A CA 1
ATOM 1571 C C . VAL A 1 193 ? 22.934 0.055 0.804 1.00 51.16 193 VAL A C 1
ATOM 1573 O O . VAL A 1 193 ? 23.887 0.378 0.099 1.00 51.16 193 VAL A O 1
ATOM 1576 N N . ASP A 1 194 ? 22.738 0.560 2.026 1.00 49.62 194 ASP A N 1
ATOM 1577 C CA . ASP A 1 194 ? 23.628 1.560 2.636 1.00 49.62 194 ASP A CA 1
ATOM 1578 C C . ASP A 1 194 ? 25.061 1.030 2.854 1.00 49.62 194 ASP A C 1
ATOM 1580 O O . ASP A 1 194 ? 26.015 1.785 2.686 1.00 49.62 194 ASP A O 1
ATOM 1584 N N . ASP A 1 195 ? 25.231 -0.266 3.147 1.00 45.03 195 ASP A N 1
ATOM 1585 C CA . ASP A 1 195 ? 26.556 -0.896 3.306 1.00 45.03 195 ASP A CA 1
ATOM 1586 C C . ASP A 1 195 ? 27.310 -1.078 1.970 1.00 45.03 195 ASP A C 1
ATOM 1588 O O . ASP A 1 195 ? 28.532 -1.213 1.967 1.00 45.03 195 ASP A O 1
ATOM 1592 N N . TYR A 1 196 ? 26.606 -1.066 0.831 1.00 42.19 196 TYR A N 1
ATOM 1593 C CA . TYR A 1 196 ? 27.197 -1.217 -0.509 1.00 42.19 196 TYR A CA 1
ATOM 1594 C C . TYR A 1 196 ? 27.344 0.117 -1.266 1.00 42.19 196 TYR A C 1
ATOM 1596 O O . TYR A 1 196 ? 28.103 0.201 -2.230 1.00 42.19 196 TYR A O 1
ATOM 1604 N N . GLY A 1 197 ? 26.623 1.166 -0.858 1.00 43.16 197 GLY A N 1
ATOM 1605 C CA . GLY A 1 197 ? 26.437 2.395 -1.637 1.00 43.16 197 GLY A CA 1
ATOM 1606 C C . GLY A 1 197 ? 27.459 3.518 -1.431 1.00 43.16 197 GLY A C 1
ATOM 1607 O O . GLY A 1 197 ? 27.274 4.586 -2.009 1.00 43.16 197 GLY A O 1
ATOM 1608 N N . SER A 1 198 ? 28.520 3.344 -0.635 1.00 39.59 198 SER A N 1
ATOM 1609 C CA . SER A 1 198 ? 29.430 4.461 -0.319 1.00 39.59 198 SER A CA 1
ATOM 1610 C C . SER A 1 198 ? 30.450 4.820 -1.413 1.00 39.59 198 SER A C 1
ATOM 1612 O O . SER A 1 198 ? 31.184 5.788 -1.227 1.00 39.59 198 SER A O 1
ATOM 1614 N N . GLU A 1 199 ? 30.527 4.086 -2.533 1.00 36.12 199 GLU A N 1
ATOM 1615 C CA . GLU A 1 199 ? 31.565 4.309 -3.566 1.00 36.12 199 GLU A CA 1
ATOM 1616 C C . GLU A 1 199 ? 31.063 4.481 -5.017 1.00 36.12 199 GLU A C 1
ATOM 1618 O O . GLU A 1 199 ? 31.870 4.795 -5.890 1.00 36.12 199 GLU A O 1
ATOM 1623 N N . ALA A 1 200 ? 29.765 4.343 -5.318 1.00 37.69 200 ALA A N 1
ATOM 1624 C CA . ALA A 1 200 ? 29.283 4.392 -6.707 1.00 37.69 200 ALA A CA 1
ATOM 1625 C C . ALA A 1 200 ? 28.729 5.770 -7.120 1.00 37.69 200 ALA A C 1
ATOM 1627 O O . ALA A 1 200 ? 27.901 6.372 -6.432 1.00 37.69 200 ALA A O 1
ATOM 1628 N N . CYS A 1 201 ? 29.166 6.261 -8.283 1.00 31.69 201 CYS A N 1
ATOM 1629 C CA . CYS A 1 201 ? 28.704 7.510 -8.882 1.00 31.69 201 CYS A CA 1
ATOM 1630 C C . CYS A 1 201 ? 27.265 7.339 -9.432 1.00 31.69 201 CYS A C 1
ATOM 1632 O O . CYS A 1 201 ? 26.965 6.291 -10.009 1.00 31.69 201 CYS A O 1
ATOM 1634 N N . PRO A 1 202 ? 26.360 8.339 -9.335 1.00 36.56 202 PRO A N 1
ATOM 1635 C CA . PRO A 1 202 ? 24.942 8.189 -9.709 1.00 36.56 202 PRO A CA 1
ATOM 1636 C C . PRO A 1 202 ? 24.671 7.776 -11.167 1.00 36.56 202 PRO A C 1
ATOM 1638 O O . PRO A 1 202 ? 23.564 7.358 -11.499 1.00 36.56 202 PRO A O 1
ATOM 1641 N N . THR A 1 203 ? 25.659 7.905 -12.053 1.00 39.00 203 THR A N 1
ATOM 1642 C CA . THR A 1 203 ? 25.565 7.540 -13.474 1.00 39.00 203 THR A CA 1
ATOM 1643 C C . THR A 1 203 ? 25.805 6.056 -13.753 1.00 39.00 203 THR A C 1
ATOM 1645 O O . THR A 1 203 ? 25.413 5.584 -14.817 1.00 39.00 203 THR A O 1
ATOM 1648 N N . ASP A 1 204 ? 26.383 5.310 -12.809 1.00 35.66 204 ASP A N 1
ATOM 1649 C CA . ASP A 1 204 ? 26.731 3.892 -12.995 1.00 35.66 204 ASP A CA 1
ATOM 1650 C C . ASP A 1 204 ? 25.569 2.939 -12.637 1.00 35.66 204 ASP A C 1
ATOM 1652 O O . ASP A 1 204 ? 25.616 1.744 -12.920 1.00 35.66 204 ASP A O 1
ATOM 1656 N N . LEU A 1 205 ? 24.468 3.479 -12.098 1.00 43.00 205 LEU A N 1
ATOM 1657 C CA . LEU A 1 205 ? 23.279 2.754 -11.619 1.00 43.00 205 LEU A CA 1
ATOM 1658 C C . LEU A 1 205 ? 22.424 2.082 -12.716 1.00 43.00 205 LEU A C 1
ATOM 1660 O O . LEU A 1 205 ? 21.399 1.480 -12.401 1.00 43.00 205 LEU A O 1
ATOM 1664 N N . TYR A 1 206 ? 22.809 2.178 -13.992 1.00 41.59 206 TYR A N 1
ATOM 1665 C CA . TYR A 1 206 ? 22.025 1.660 -15.124 1.00 41.59 206 TYR A CA 1
ATOM 1666 C C . TYR A 1 206 ? 22.646 0.443 -15.822 1.00 41.59 206 TYR A C 1
ATOM 1668 O O . TYR A 1 206 ? 22.077 -0.054 -16.796 1.00 41.59 206 TYR A O 1
ATOM 1676 N N . ASN A 1 207 ? 23.789 -0.057 -15.343 1.00 37.62 207 ASN A N 1
ATOM 1677 C CA . ASN A 1 207 ? 24.459 -1.211 -15.940 1.00 37.62 207 ASN A CA 1
ATOM 1678 C C . ASN A 1 207 ? 24.233 -2.487 -15.105 1.00 37.62 207 ASN A C 1
ATOM 1680 O O . ASN A 1 207 ? 25.135 -2.991 -14.449 1.00 37.62 207 ASN A O 1
ATOM 1684 N N . GLU A 1 208 ? 23.010 -3.024 -15.147 1.00 48.03 208 GLU A N 1
ATOM 1685 C CA . GLU A 1 208 ? 22.540 -4.216 -14.400 1.00 48.03 208 GLU A CA 1
ATOM 1686 C C . GLU A 1 208 ? 23.182 -5.558 -14.831 1.00 48.03 208 GLU A C 1
ATOM 1688 O O . GLU A 1 208 ? 22.702 -6.629 -14.472 1.00 48.03 208 GLU A O 1
ATOM 1693 N N . SER A 1 209 ? 24.257 -5.526 -15.622 1.00 45.75 209 SER A N 1
ATOM 1694 C CA . SER A 1 209 ? 24.938 -6.731 -16.125 1.00 45.75 209 SER A CA 1
ATOM 1695 C C . SER A 1 209 ? 25.994 -7.279 -15.156 1.00 45.75 209 SER A C 1
ATOM 1697 O O . SER A 1 209 ? 26.561 -8.342 -15.410 1.00 45.75 209 SER A O 1
ATOM 1699 N N . ASP A 1 210 ? 26.303 -6.544 -14.085 1.00 44.72 210 ASP A N 1
ATOM 1700 C CA . ASP A 1 210 ? 27.282 -6.939 -13.075 1.00 44.72 210 ASP A CA 1
ATOM 1701 C C . ASP A 1 210 ? 26.570 -7.621 -11.883 1.00 44.72 210 ASP A C 1
ATOM 1703 O O . ASP A 1 210 ? 25.697 -7.014 -11.265 1.00 44.72 210 ASP A O 1
ATOM 1707 N N . PRO A 1 211 ? 26.917 -8.872 -11.521 1.00 44.47 211 PRO A N 1
ATOM 1708 C CA . PRO A 1 211 ? 26.371 -9.565 -10.349 1.00 44.47 211 PRO A CA 1
ATOM 1709 C C . PRO A 1 211 ? 26.686 -8.896 -8.993 1.00 44.47 211 PRO A C 1
ATOM 1711 O O . PRO A 1 211 ? 26.207 -9.375 -7.965 1.00 44.47 211 PRO A O 1
ATOM 1714 N N . SER A 1 212 ? 27.471 -7.811 -8.968 1.00 52.12 212 SER A N 1
ATOM 1715 C CA . SER A 1 212 ? 27.640 -6.921 -7.809 1.00 52.12 212 SER A CA 1
ATOM 1716 C C . SER A 1 212 ? 26.498 -5.901 -7.624 1.00 52.12 212 SER A C 1
ATOM 1718 O O . SER A 1 212 ? 26.409 -5.260 -6.574 1.00 52.12 212 SER A O 1
ATOM 1720 N N . VAL A 1 213 ? 25.610 -5.754 -8.616 1.00 61.19 213 VAL A N 1
ATOM 1721 C CA . VAL A 1 213 ? 24.524 -4.765 -8.617 1.00 61.19 213 VAL A CA 1
ATOM 1722 C C . VAL A 1 213 ? 23.379 -5.235 -7.725 1.00 61.19 213 VAL A C 1
ATOM 1724 O O . VAL A 1 213 ? 22.817 -6.315 -7.900 1.00 61.19 213 VAL A O 1
ATOM 1727 N N . VAL A 1 214 ? 23.018 -4.392 -6.758 1.00 64.94 214 VAL A N 1
ATOM 1728 C CA . VAL A 1 214 ? 21.849 -4.579 -5.894 1.00 64.94 214 VAL A CA 1
ATOM 1729 C C . VAL A 1 214 ? 20.595 -4.748 -6.760 1.00 64.94 214 VAL A C 1
ATOM 1731 O O . VAL A 1 214 ? 20.264 -3.860 -7.546 1.00 64.94 214 VAL A O 1
ATOM 1734 N N . ASP A 1 215 ? 19.851 -5.846 -6.581 1.00 76.44 215 ASP A N 1
ATOM 1735 C CA . ASP A 1 215 ? 18.512 -5.983 -7.163 1.00 76.44 215 ASP A CA 1
ATOM 1736 C C . ASP A 1 215 ? 17.594 -4.995 -6.457 1.00 76.44 215 ASP A C 1
ATOM 1738 O O . ASP A 1 215 ? 17.061 -5.274 -5.385 1.00 76.44 215 ASP A O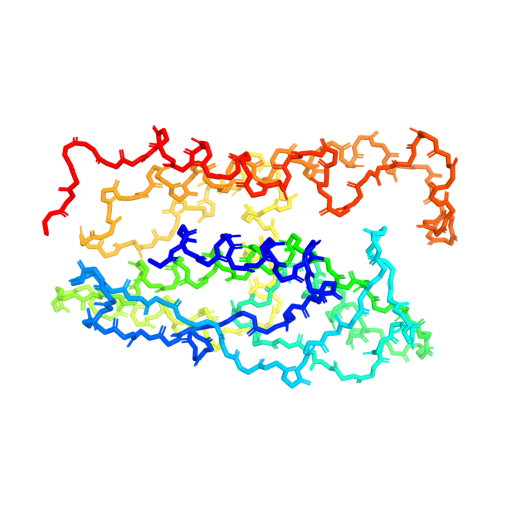 1
ATOM 1742 N N . TYR A 1 216 ? 17.409 -3.828 -7.059 1.00 76.12 216 TYR A N 1
ATOM 1743 C CA . TYR A 1 216 ? 16.522 -2.815 -6.525 1.00 76.12 216 TYR A CA 1
ATOM 1744 C C . TYR A 1 216 ? 15.051 -3.265 -6.615 1.00 76.12 216 TYR A C 1
ATOM 1746 O O . TYR A 1 216 ? 14.297 -2.994 -5.685 1.00 76.12 216 TYR A O 1
ATOM 1754 N N . GLU A 1 217 ? 14.602 -3.970 -7.659 1.00 80.81 217 GLU A N 1
ATOM 1755 C CA . GLU A 1 217 ? 13.184 -4.360 -7.823 1.00 80.81 217 GLU A CA 1
ATOM 1756 C C . GLU A 1 217 ? 12.653 -5.106 -6.597 1.00 80.81 217 GLU A C 1
ATOM 1758 O O . GLU A 1 217 ? 11.584 -4.761 -6.081 1.00 80.81 217 GLU A O 1
ATOM 1763 N N . THR A 1 218 ? 13.426 -6.067 -6.087 1.00 82.31 218 THR A N 1
ATOM 1764 C CA . THR A 1 218 ? 13.035 -6.856 -4.913 1.00 82.31 218 THR A CA 1
ATOM 1765 C C . THR A 1 218 ? 13.900 -6.613 -3.677 1.00 82.31 218 THR A C 1
ATOM 1767 O O . THR A 1 218 ? 13.654 -7.221 -2.634 1.00 82.31 218 THR A O 1
ATOM 1770 N N . MET A 1 219 ? 14.874 -5.705 -3.747 1.00 79.56 219 MET A N 1
ATOM 1771 C CA . MET A 1 219 ? 15.878 -5.460 -2.705 1.00 79.56 219 MET A CA 1
ATOM 1772 C C . MET A 1 219 ? 16.549 -6.774 -2.275 1.00 79.56 219 MET A C 1
ATOM 1774 O O . MET A 1 219 ? 16.446 -7.185 -1.117 1.00 79.56 219 MET A O 1
ATOM 1778 N N . ASN A 1 220 ? 17.160 -7.472 -3.240 1.00 79.25 220 ASN A N 1
ATOM 1779 C CA . ASN A 1 220 ? 17.783 -8.796 -3.078 1.00 79.25 220 ASN A CA 1
ATOM 1780 C C . ASN A 1 220 ? 16.832 -9.868 -2.495 1.00 79.25 220 ASN A C 1
ATOM 1782 O O . ASN A 1 220 ? 17.180 -10.621 -1.584 1.00 79.25 220 ASN A O 1
ATOM 1786 N N . GLY A 1 221 ? 15.599 -9.929 -2.999 1.00 80.69 221 GLY A N 1
ATOM 1787 C CA . GLY A 1 221 ? 14.588 -10.931 -2.640 1.00 80.69 221 GLY A CA 1
ATOM 1788 C C . GLY A 1 221 ? 13.782 -10.619 -1.375 1.00 80.69 221 GLY A C 1
ATOM 1789 O O . GLY A 1 221 ? 12.872 -11.376 -1.015 1.00 80.69 221 GLY A O 1
ATOM 1790 N N . VAL A 1 222 ? 14.070 -9.505 -0.698 1.00 81.44 222 VAL A N 1
ATOM 1791 C CA . VAL A 1 222 ? 13.440 -9.146 0.579 1.00 81.44 222 VAL A CA 1
ATOM 1792 C C . VAL A 1 222 ? 12.034 -8.560 0.383 1.00 81.44 222 VAL A C 1
ATOM 1794 O O . VAL A 1 222 ? 11.102 -8.942 1.095 1.00 81.44 222 VAL A O 1
ATOM 1797 N N . TRP A 1 223 ? 11.840 -7.682 -0.603 1.00 87.25 223 TRP A N 1
ATOM 1798 C CA . TRP A 1 223 ? 10.565 -7.022 -0.935 1.00 87.25 223 TRP A CA 1
ATOM 1799 C C . TRP A 1 223 ? 9.740 -7.836 -1.936 1.00 87.25 223 TRP A C 1
ATOM 1801 O O . TRP A 1 223 ? 9.228 -7.324 -2.931 1.00 87.25 223 TRP A O 1
ATOM 1811 N N . THR A 1 224 ? 9.590 -9.131 -1.674 1.00 91.38 224 THR A N 1
ATOM 1812 C CA . THR A 1 224 ? 8.774 -10.023 -2.503 1.00 91.38 224 THR A CA 1
ATOM 1813 C C . THR A 1 224 ? 7.394 -10.238 -1.895 1.00 91.38 224 THR A C 1
ATOM 1815 O O . THR A 1 224 ? 7.225 -10.241 -0.671 1.00 91.38 224 THR A O 1
ATOM 1818 N N . ARG A 1 225 ? 6.396 -10.488 -2.759 1.00 95.50 225 ARG A N 1
ATOM 1819 C CA . ARG A 1 225 ? 5.042 -10.892 -2.347 1.00 95.50 225 ARG A CA 1
ATOM 1820 C C . ARG A 1 225 ? 5.108 -12.009 -1.308 1.00 95.50 225 ARG A C 1
ATOM 1822 O O . ARG A 1 225 ? 4.489 -11.903 -0.258 1.00 95.50 225 ARG A O 1
ATOM 1829 N N . ASP A 1 226 ? 5.870 -13.059 -1.593 1.00 95.31 226 ASP A N 1
ATOM 1830 C CA . ASP A 1 226 ? 5.878 -14.278 -0.784 1.00 95.31 226 ASP A CA 1
ATOM 1831 C C . ASP A 1 226 ? 6.524 -14.065 0.583 1.00 95.31 226 ASP A C 1
ATOM 1833 O O . ASP A 1 226 ? 5.999 -14.554 1.586 1.00 95.31 226 ASP A O 1
ATOM 1837 N N . ASN A 1 227 ? 7.601 -13.275 0.657 1.00 93.75 227 ASN A N 1
ATOM 1838 C CA . ASN A 1 227 ? 8.194 -12.910 1.939 1.00 93.75 227 ASN A CA 1
ATOM 1839 C C . ASN A 1 227 ? 7.225 -12.063 2.778 1.00 93.75 227 ASN A C 1
ATOM 1841 O O . ASN A 1 227 ? 7.004 -12.369 3.952 1.00 93.75 227 ASN A O 1
ATOM 1845 N N . ILE A 1 228 ? 6.582 -11.058 2.167 1.00 95.38 228 ILE A N 1
ATOM 1846 C CA . ILE A 1 228 ? 5.568 -10.230 2.836 1.00 95.38 228 ILE A CA 1
ATOM 1847 C C . ILE A 1 228 ? 4.411 -11.114 3.330 1.00 95.38 228 ILE A C 1
ATOM 1849 O O . ILE A 1 228 ? 4.072 -11.088 4.510 1.00 95.38 228 ILE A O 1
ATOM 1853 N N . LEU A 1 229 ? 3.840 -11.968 2.476 1.00 96.50 229 LEU A N 1
ATOM 1854 C CA . LEU A 1 229 ? 2.769 -12.892 2.862 1.00 96.50 229 LEU A CA 1
ATOM 1855 C C . LEU A 1 229 ? 3.182 -13.778 4.043 1.00 96.50 229 LEU A C 1
ATOM 1857 O O . LEU A 1 229 ? 2.427 -13.898 5.008 1.00 96.50 229 LEU A O 1
ATOM 1861 N N . LYS A 1 230 ? 4.384 -14.359 4.000 1.00 95.69 230 LYS A N 1
ATOM 1862 C CA . LYS A 1 230 ? 4.909 -15.231 5.057 1.00 95.69 230 LYS A CA 1
ATOM 1863 C C . LYS A 1 230 ? 4.971 -14.520 6.410 1.00 95.69 230 LYS A C 1
ATOM 1865 O O . LYS A 1 230 ? 4.470 -15.061 7.397 1.00 95.69 230 LYS A O 1
ATOM 1870 N N . VAL A 1 231 ? 5.557 -13.320 6.472 1.00 95.38 231 VAL A N 1
ATOM 1871 C CA . VAL A 1 231 ? 5.688 -12.583 7.745 1.00 95.38 231 VAL A CA 1
ATOM 1872 C C . VAL A 1 231 ? 4.343 -12.096 8.272 1.00 95.38 231 VAL A C 1
ATOM 1874 O O . VAL A 1 231 ? 4.133 -12.078 9.484 1.00 95.38 231 VAL A O 1
ATOM 1877 N N . LEU A 1 232 ? 3.423 -11.737 7.374 1.00 96.25 232 LEU A N 1
ATOM 1878 C CA . LEU A 1 232 ? 2.097 -11.255 7.735 1.00 96.25 232 LEU A CA 1
ATOM 1879 C C . LEU A 1 232 ? 1.251 -12.381 8.329 1.00 96.25 232 LEU A C 1
ATOM 1881 O O . LEU A 1 232 ? 0.693 -12.213 9.410 1.00 96.25 232 LEU A O 1
ATOM 1885 N N . ARG A 1 233 ? 1.232 -13.556 7.688 1.00 95.69 233 ARG A N 1
ATOM 1886 C CA . ARG A 1 233 ? 0.521 -14.743 8.191 1.00 95.69 233 ARG A CA 1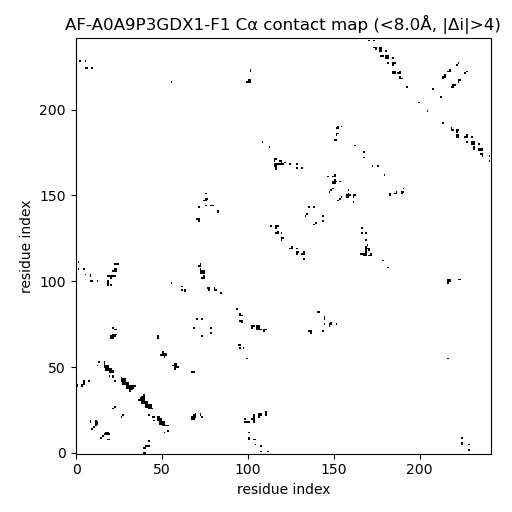
ATOM 1887 C C . ARG A 1 233 ? 1.019 -15.176 9.567 1.00 95.69 233 ARG A C 1
ATOM 1889 O O . ARG A 1 233 ? 0.215 -15.466 10.443 1.00 95.69 233 ARG A O 1
ATOM 1896 N N . ALA A 1 234 ? 2.334 -15.156 9.786 1.00 95.62 234 ALA A N 1
ATOM 1897 C CA . ALA A 1 234 ? 2.930 -15.496 11.080 1.00 95.62 234 ALA A CA 1
ATOM 1898 C C . ALA A 1 234 ? 2.628 -14.471 12.194 1.00 95.62 234 ALA A C 1
ATOM 1900 O O . ALA A 1 234 ? 2.861 -14.745 13.374 1.00 95.62 234 ALA A O 1
ATOM 1901 N N . ALA A 1 235 ? 2.152 -13.278 11.833 1.00 95.88 235 ALA A N 1
ATOM 1902 C CA . ALA A 1 235 ? 1.894 -12.177 12.750 1.00 95.88 235 ALA A CA 1
ATOM 1903 C C . ALA A 1 235 ? 0.402 -11.846 12.912 1.00 95.88 235 ALA A C 1
ATOM 1905 O O . ALA A 1 235 ? 0.085 -10.863 13.583 1.00 95.88 235 ALA A O 1
ATOM 1906 N N . GLU A 1 236 ? -0.501 -12.640 12.323 1.00 95.31 236 GLU A N 1
ATOM 1907 C CA . GLU A 1 236 ? -1.945 -12.481 12.510 1.00 95.31 236 GLU A CA 1
ATOM 1908 C C . GLU A 1 236 ? -2.326 -12.642 13.997 1.00 95.31 236 GLU A C 1
ATOM 1910 O O . GLU A 1 236 ? -1.793 -13.521 14.687 1.00 95.31 236 GLU A O 1
ATOM 1915 N N . PRO A 1 237 ? -3.241 -11.806 14.524 1.00 92.44 237 PRO A N 1
ATOM 1916 C CA . PRO A 1 237 ? -3.727 -11.978 15.886 1.00 92.44 237 PRO A CA 1
ATOM 1917 C C . PRO A 1 237 ? -4.441 -13.326 16.029 1.00 92.44 237 PRO A C 1
ATOM 1919 O O . PRO A 1 237 ? -5.169 -13.753 15.135 1.00 92.44 237 PRO A O 1
ATOM 1922 N N . THR A 1 238 ? -4.235 -13.998 17.161 1.00 87.38 238 THR A N 1
ATOM 1923 C CA . THR A 1 238 ? -4.876 -15.282 17.467 1.00 87.38 238 THR A CA 1
ATOM 1924 C C . THR A 1 238 ? -5.574 -15.194 18.832 1.00 87.38 238 THR A C 1
ATOM 1926 O O . THR A 1 238 ? -4.878 -14.979 19.827 1.00 87.38 238 THR A O 1
ATOM 1929 N N . PRO A 1 239 ? -6.912 -15.359 18.913 1.00 84.75 239 PRO A N 1
ATOM 1930 C CA . PRO A 1 239 ? -7.842 -15.518 17.790 1.00 84.75 239 PRO A CA 1
ATOM 1931 C C . PRO A 1 239 ? -7.949 -14.236 16.946 1.00 84.75 239 PRO A C 1
ATOM 1933 O O . PRO A 1 239 ? -7.570 -13.153 17.396 1.00 84.75 239 PRO A O 1
ATOM 1936 N N . LEU A 1 240 ? -8.478 -14.359 15.725 1.00 82.81 240 LEU A N 1
ATOM 1937 C CA . LEU A 1 240 ? -8.785 -13.189 14.903 1.00 82.81 240 LEU A CA 1
ATOM 1938 C C . LEU A 1 240 ? -9.815 -12.305 15.636 1.00 82.81 240 LEU A C 1
ATOM 1940 O O . LEU A 1 240 ? -10.796 -12.848 16.156 1.00 82.81 240 LEU A O 1
ATOM 1944 N N . PRO A 1 241 ? -9.622 -10.973 15.693 1.00 78.50 241 PRO A N 1
ATOM 1945 C CA . PRO A 1 241 ? -10.593 -10.070 16.303 1.00 78.50 241 PRO A CA 1
ATOM 1946 C C . PRO A 1 241 ? -11.928 -10.140 15.551 1.00 78.50 241 PRO A C 1
ATOM 1948 O O . PRO A 1 241 ? -11.926 -10.204 14.319 1.00 78.50 241 PRO A O 1
ATOM 1951 N N . GLN A 1 242 ? -13.038 -10.143 16.295 1.00 61.66 242 GLN A N 1
ATOM 1952 C CA . GLN A 1 242 ? -14.403 -10.112 15.752 1.00 61.66 242 GLN A CA 1
ATOM 1953 C C . GLN A 1 242 ? -14.854 -8.688 15.423 1.00 61.66 242 GLN A C 1
ATOM 1955 O O . GLN A 1 242 ? -14.489 -7.760 16.183 1.00 61.66 242 GLN A O 1
#

Secondary structure (DSSP, 8-state):
-HHHHHHHHHHHHHHS-EE-S---STTEEEESS-TTSSPEEEE---TT-EEB-TTS-BTT---TTS--S-GGGS-HHHHHHHHHHHH--S---PPPPPP-HHHHHHHHHHHHHHHHHH----GGGHHHHHHHHHHHHSS-HHHHHHHHHHHHTS-HHHHHHHHHH----TTTGGGHHHHHHHHHHHHHHHHHHHTTTTS--TTSTT-TTSTTS--TTTTTTTS-HHHHHHHHHTTS-SSPP-

pLDDT: mean 81.2, std 16.72, range [31.69, 98.12]

Sequence (242 aa):
MVYQMLNCLHDLRYKAHLLHRNVSFSNIMVQQNGPDGKPLFILNDFDLATCVTDDGKFVDGPTAKHRSGSLPFMAWEKLSDLWALHERTDGNDLLPVGHRLRYDYESLLYVALWCAFKCEKVPALKKKVAEQVAAWELGPYDDLATKKSMLLGQPHSNRAHTFTQFRFTPLFEPWRKWFWSWIKAVSSAVSLVDDYGSEACPTDLYNESDPSVVDYETMNGVWTRDNILKVLRAAEPTPLPQ